Protein AF-A0A8T3Y931-F1 (afdb_monomer_lite)

Radius of gyration: 21.57 Å; chains: 1; bounding box: 55×38×75 Å

Foldseek 3Di:
DDDDDDDDDDDQDFWDFDDDDDDPLVVLVQVLQVVLVKGWDGWTWGDPDQAIKTKTKILWDWFQEPPLWIKTKIKMKMWGFCRVDPCQQVQLLQQDPPNDPDRDDSVRQCVVLCVVVVHDDSVCRRRPQCSSVSWRWPDTKMKMKMFMATAPDSPDDSVLTDTDDPPDQDDPRDDDDPHDDDTQKIKMWIDDIWTQHNNHTPDQQVPWTKIKMFGPDDPVVLVVLLVVLLVPQPCVVVPPPPPAPQFDDDDPTMTMGTHRPPDDSCSVSSSVSSSCCCPRHVDPPD

Secondary structure (DSSP, 8-state):
-----------PPPPPPB-----HHHHHHHHHHHHTT--BPPBEEE-SSSS-EEEEEBPPEEEE-TTS-EEEEEEEEEEE-GGGSTTHHHHHHHH-SS--SSPP-HHHHHHHHHHHHSS--HHHHHH-TTSSGGG-EEE--EEEEEEEEEES-TT--GGG-----TTSS---SS-SSS-PPPPSEEEEEEE--EEEETTEEP--TT-EEEEEEE-SS-HHHHHHHHHHHHHTS-GGG-TTGGG----EE-STTEEEEEEETTS-HHHHHHHHHHHHHHHHS-----

Structure (mmCIF, N/CA/C/O backbone):
data_AF-A0A8T3Y931-F1
#
_entry.id   AF-A0A8T3Y931-F1
#
loop_
_atom_site.group_PDB
_atom_site.id
_atom_site.type_symbol
_atom_site.label_atom_id
_atom_site.label_alt_id
_atom_site.label_comp_id
_atom_site.label_asym_id
_atom_site.label_entity_id
_atom_site.label_seq_id
_atom_site.pdbx_PDB_ins_code
_atom_site.Cartn_x
_atom_site.Cartn_y
_atom_site.Cartn_z
_atom_site.occupancy
_atom_site.B_iso_or_equiv
_atom_site.auth_seq_id
_atom_site.auth_comp_id
_atom_site.auth_asym_id
_atom_site.auth_atom_id
_atom_site.pdbx_PDB_model_num
ATOM 1 N N . MET A 1 1 ? -25.177 9.069 -46.594 1.00 37.81 1 MET A N 1
ATOM 2 C CA . MET A 1 1 ? -25.226 9.079 -45.120 1.00 37.81 1 MET A CA 1
ATOM 3 C C . MET A 1 1 ? -25.231 7.630 -44.677 1.00 37.81 1 MET A C 1
ATOM 5 O O . MET A 1 1 ? -26.258 6.981 -44.789 1.00 37.81 1 MET A O 1
ATOM 9 N N . GLY A 1 2 ? -24.049 7.090 -44.378 1.00 34.88 2 GLY A N 1
ATOM 10 C CA . GLY A 1 2 ? -23.875 5.708 -43.934 1.00 34.88 2 GLY A CA 1
ATOM 11 C C . GLY A 1 2 ? -23.666 5.717 -42.430 1.00 34.88 2 GLY A C 1
ATOM 12 O O . GLY A 1 2 ? -22.748 6.380 -41.954 1.00 34.88 2 GLY A O 1
ATOM 13 N N . GLU A 1 3 ? -24.563 5.057 -41.709 1.00 35.12 3 GLU A N 1
ATOM 14 C CA . GLU A 1 3 ? -24.552 4.991 -40.255 1.00 35.12 3 GLU A CA 1
ATOM 15 C C . GLU A 1 3 ? -23.397 4.131 -39.742 1.00 35.12 3 GLU A C 1
ATOM 17 O O . GLU A 1 3 ? -23.137 3.011 -40.187 1.00 35.12 3 GLU A O 1
ATOM 22 N N . THR A 1 4 ? -22.710 4.717 -38.776 1.00 36.56 4 THR A N 1
ATOM 23 C CA . THR A 1 4 ? -21.627 4.190 -37.965 1.00 36.56 4 THR A CA 1
ATOM 24 C C . THR A 1 4 ? -22.120 2.984 -37.161 1.00 36.56 4 THR A C 1
ATOM 26 O O . THR A 1 4 ? -22.938 3.136 -36.257 1.00 36.56 4 THR A O 1
ATOM 29 N N . ARG A 1 5 ? -21.609 1.778 -37.439 1.00 33.94 5 ARG A N 1
ATOM 30 C CA . ARG A 1 5 ? -21.707 0.660 -36.489 1.00 33.94 5 ARG A CA 1
ATOM 31 C C . ARG A 1 5 ? -20.532 0.722 -35.525 1.00 33.94 5 ARG A C 1
ATOM 33 O O . ARG A 1 5 ? -19.395 0.416 -35.872 1.00 33.94 5 ARG A O 1
ATOM 40 N N . THR A 1 6 ? -20.871 1.172 -34.326 1.00 32.62 6 THR A N 1
ATOM 41 C CA . THR A 1 6 ? -20.109 1.169 -33.083 1.00 32.62 6 THR A CA 1
ATOM 42 C C . THR A 1 6 ? -19.371 -0.155 -32.895 1.00 32.62 6 THR A C 1
ATOM 44 O O . THR A 1 6 ? -19.984 -1.223 -32.874 1.00 32.62 6 THR A O 1
ATOM 47 N N . ALA A 1 7 ? -18.045 -0.075 -32.782 1.00 33.09 7 ALA A N 1
ATOM 48 C CA . ALA A 1 7 ? -17.211 -1.199 -32.399 1.00 33.09 7 ALA A CA 1
ATOM 49 C C . ALA A 1 7 ? -17.487 -1.578 -30.939 1.00 33.09 7 ALA A C 1
ATOM 51 O O . ALA A 1 7 ? -17.700 -0.726 -30.078 1.00 33.09 7 ALA A O 1
ATOM 52 N N . MET A 1 8 ? -17.505 -2.886 -30.727 1.00 31.03 8 MET A N 1
ATOM 53 C CA . MET A 1 8 ? -17.830 -3.602 -29.505 1.00 31.03 8 MET A CA 1
ATOM 54 C C . MET A 1 8 ? -16.976 -3.118 -28.326 1.00 31.03 8 MET A C 1
ATOM 56 O O . MET A 1 8 ? -15.751 -3.056 -28.428 1.00 31.03 8 MET A O 1
ATOM 60 N N . MET A 1 9 ? -17.630 -2.806 -27.204 1.00 34.59 9 MET A N 1
ATOM 61 C CA . MET A 1 9 ? -16.970 -2.761 -25.902 1.00 34.59 9 MET A CA 1
ATOM 62 C C . MET A 1 9 ? -16.479 -4.177 -25.604 1.00 34.59 9 MET A C 1
ATOM 64 O O . MET A 1 9 ? -17.281 -5.105 -25.542 1.00 34.59 9 MET A O 1
ATOM 68 N N . ALA A 1 10 ? -15.162 -4.346 -25.523 1.00 34.59 10 ALA A N 1
ATOM 69 C CA . ALA A 1 10 ? -14.557 -5.594 -25.095 1.00 34.59 10 ALA A CA 1
ATOM 70 C C . ALA A 1 10 ? -14.770 -5.755 -23.588 1.00 34.59 10 ALA A C 1
ATOM 72 O O . ALA A 1 10 ? -14.536 -4.816 -22.824 1.00 34.59 10 ALA A O 1
ATOM 73 N N . ASP A 1 11 ? -15.223 -6.949 -23.216 1.00 36.75 11 ASP A N 1
ATOM 74 C CA . ASP A 1 11 ? -15.439 -7.422 -21.856 1.00 36.75 11 ASP A CA 1
ATOM 75 C C . ASP A 1 11 ? -14.282 -7.016 -20.937 1.00 36.75 11 ASP A C 1
ATOM 77 O O . ASP A 1 11 ? -13.126 -7.390 -21.157 1.00 36.75 11 ASP A O 1
ATOM 81 N N . SER A 1 12 ? -14.584 -6.250 -19.889 1.00 37.75 12 SER A N 1
ATOM 82 C CA . SER A 1 12 ? -13.676 -6.156 -18.750 1.00 37.75 12 SER A CA 1
ATOM 83 C C . SER A 1 12 ? -13.618 -7.546 -18.110 1.00 37.75 12 SER A C 1
ATOM 85 O O . SER A 1 12 ? -14.673 -8.070 -17.748 1.00 37.75 12 SER A O 1
ATOM 87 N N . PRO A 1 13 ? -12.442 -8.191 -18.012 1.00 42.81 13 PRO A N 1
ATOM 88 C CA . PRO A 1 13 ? -12.358 -9.516 -17.422 1.00 42.81 13 PRO A CA 1
ATOM 89 C C . PRO A 1 13 ? -12.817 -9.447 -15.965 1.00 42.81 13 PRO A C 1
ATOM 91 O O . PRO A 1 13 ? -12.349 -8.596 -15.206 1.00 42.81 13 PRO A O 1
ATOM 94 N N . GLU A 1 14 ? -13.731 -10.341 -15.582 1.00 49.06 14 GLU A N 1
ATOM 95 C CA . GLU A 1 14 ? -14.107 -10.511 -14.182 1.00 49.06 14 GLU A CA 1
ATOM 96 C C . GLU A 1 14 ? -12.851 -10.811 -13.348 1.00 49.06 14 GLU A C 1
ATOM 98 O O . GLU A 1 14 ? -11.975 -11.568 -13.795 1.00 49.06 14 GLU A O 1
ATOM 103 N N . PRO A 1 15 ? -12.724 -10.241 -12.141 1.00 51.81 15 PRO A N 1
ATOM 104 C CA . PRO A 1 15 ? -11.528 -10.444 -11.348 1.00 51.81 15 PRO A CA 1
ATOM 105 C C . PRO A 1 15 ? -11.352 -11.915 -10.957 1.00 51.81 15 PRO A C 1
ATOM 107 O O . PRO A 1 15 ? -12.221 -12.511 -10.326 1.00 51.81 15 PRO A O 1
ATOM 110 N N . SER A 1 16 ? -10.202 -12.503 -11.290 1.00 56.12 16 SER A N 1
ATOM 111 C CA . SER A 1 16 ? -9.880 -13.888 -10.921 1.00 56.12 16 SER A CA 1
ATOM 112 C C . SER A 1 16 ? -9.077 -13.949 -9.622 1.00 56.12 16 SER A C 1
ATOM 114 O O . SER A 1 16 ? -8.043 -13.281 -9.528 1.00 56.12 16 SER A O 1
ATOM 116 N N . ALA A 1 17 ? -9.483 -14.806 -8.683 1.00 65.00 17 ALA A N 1
ATOM 117 C CA . ALA A 1 17 ? -8.726 -15.078 -7.465 1.00 65.00 17 ALA A CA 1
ATOM 118 C C . ALA A 1 17 ? -7.417 -15.841 -7.754 1.00 65.00 17 ALA A C 1
ATOM 120 O O . ALA A 1 17 ? -7.425 -16.832 -8.490 1.00 65.00 17 ALA A O 1
ATOM 121 N N . ARG A 1 18 ? -6.276 -15.383 -7.211 1.00 66.88 18 ARG A N 1
ATOM 122 C CA . ARG A 1 18 ? -4.954 -16.010 -7.440 1.00 66.88 18 ARG A CA 1
ATOM 123 C C . ARG A 1 18 ? -4.022 -15.957 -6.220 1.00 66.88 18 ARG A C 1
ATOM 125 O O . ARG A 1 18 ? -3.919 -14.935 -5.546 1.00 66.88 18 ARG A O 1
ATOM 132 N N . ALA A 1 19 ? -3.272 -17.040 -5.989 1.00 70.94 19 ALA A N 1
ATOM 133 C CA . ALA A 1 19 ? -2.274 -17.150 -4.918 1.00 70.94 19 ALA A CA 1
ATOM 134 C C . ALA A 1 19 ? -0.875 -16.669 -5.360 1.00 70.94 19 ALA A C 1
ATOM 136 O O . ALA A 1 19 ? -0.436 -16.945 -6.475 1.00 70.94 19 ALA A O 1
ATOM 137 N N . TYR A 1 20 ? -0.153 -15.975 -4.476 1.00 83.12 20 TYR A N 1
ATOM 138 C CA . TYR A 1 20 ? 1.238 -15.533 -4.664 1.00 83.12 20 TYR A CA 1
ATOM 139 C C . TYR A 1 20 ? 1.962 -15.452 -3.316 1.00 83.12 20 TYR A C 1
ATOM 141 O O . TYR A 1 20 ? 1.329 -15.485 -2.264 1.00 83.12 20 TYR A O 1
ATOM 149 N N . ALA A 1 21 ? 3.290 -15.312 -3.343 1.00 83.56 21 ALA A N 1
ATOM 150 C CA . ALA A 1 21 ? 4.074 -15.060 -2.139 1.00 83.56 21 ALA A CA 1
ATOM 151 C C . ALA A 1 21 ? 3.849 -13.612 -1.640 1.00 83.56 21 ALA A C 1
ATOM 153 O O . ALA A 1 21 ? 4.261 -12.663 -2.327 1.00 83.56 21 ALA A O 1
ATOM 154 N N . PRO A 1 22 ? 3.213 -13.407 -0.471 1.00 85.19 22 PRO A N 1
ATOM 155 C CA . PRO A 1 22 ? 3.029 -12.075 0.091 1.00 85.19 22 PRO A CA 1
ATOM 156 C C . PRO A 1 22 ? 4.381 -11.481 0.500 1.00 85.19 22 PRO A C 1
ATOM 158 O O . PRO A 1 22 ? 5.306 -12.186 0.902 1.00 85.19 22 PRO A O 1
ATOM 161 N N . SER A 1 23 ? 4.517 -10.160 0.403 1.00 85.25 23 SER A N 1
ATOM 162 C CA . SER A 1 23 ? 5.688 -9.484 0.971 1.00 85.25 23 SER A CA 1
ATOM 163 C C . SER A 1 23 ? 5.604 -9.388 2.494 1.00 85.25 23 SER A C 1
ATOM 165 O O . SER A 1 23 ? 4.516 -9.441 3.059 1.00 85.25 23 SER A O 1
ATOM 167 N N . THR A 1 24 ? 6.729 -9.108 3.157 1.00 85.50 24 THR A N 1
ATOM 168 C CA . THR A 1 24 ? 6.779 -8.859 4.609 1.00 85.50 24 THR A CA 1
ATOM 169 C C . THR A 1 24 ? 5.725 -7.854 5.081 1.00 85.50 24 THR A C 1
ATOM 171 O O . THR A 1 24 ? 5.059 -8.086 6.076 1.00 85.50 24 THR A O 1
ATOM 174 N N . THR A 1 25 ? 5.505 -6.753 4.355 1.00 85.38 25 THR A N 1
ATOM 175 C CA . THR A 1 25 ? 4.497 -5.750 4.753 1.00 85.38 25 THR A CA 1
ATOM 176 C C . THR A 1 25 ? 3.062 -6.255 4.609 1.00 85.38 25 THR A C 1
ATOM 178 O O . THR A 1 25 ? 2.193 -5.831 5.360 1.00 85.38 25 THR A O 1
ATOM 181 N N . GLU A 1 26 ? 2.804 -7.157 3.663 1.00 89.12 26 GLU A N 1
ATOM 182 C CA . GLU A 1 26 ? 1.490 -7.798 3.535 1.00 89.12 26 GLU A CA 1
ATOM 183 C C . GLU A 1 26 ? 1.247 -8.790 4.663 1.00 89.12 26 GLU A C 1
ATOM 185 O O . GLU A 1 26 ? 0.160 -8.787 5.223 1.00 89.12 26 GLU A O 1
ATOM 190 N N . LEU A 1 27 ? 2.265 -9.563 5.045 1.00 90.81 27 LEU A N 1
ATOM 191 C CA . LEU A 1 27 ? 2.193 -10.444 6.211 1.00 90.81 27 LEU A CA 1
ATOM 192 C C . LEU A 1 27 ? 1.913 -9.644 7.493 1.00 90.81 27 LEU A C 1
ATOM 194 O O . LEU A 1 27 ? 1.028 -10.001 8.261 1.00 90.81 27 LEU A O 1
ATOM 198 N N . LEU A 1 28 ? 2.583 -8.500 7.677 1.00 90.88 28 LEU A N 1
ATOM 199 C CA . LEU A 1 28 ? 2.299 -7.595 8.797 1.00 90.88 28 LEU A CA 1
ATOM 200 C C . LEU A 1 28 ? 0.857 -7.058 8.758 1.00 90.88 28 LEU A C 1
ATOM 202 O O . LEU A 1 28 ? 0.231 -6.916 9.803 1.00 90.88 28 LEU A O 1
ATOM 206 N N . LEU A 1 29 ? 0.298 -6.765 7.577 1.00 91.19 29 LEU A N 1
ATOM 207 C CA . LEU A 1 29 ? -1.117 -6.389 7.466 1.00 91.19 29 LEU A CA 1
ATOM 208 C C . LEU A 1 29 ? -2.042 -7.557 7.839 1.00 91.19 29 LEU A C 1
ATOM 210 O O . LEU A 1 29 ? -3.045 -7.335 8.517 1.00 91.19 29 LEU A O 1
ATOM 214 N N . GLU A 1 30 ? -1.734 -8.780 7.408 1.00 91.81 30 GLU A N 1
ATOM 215 C CA . GLU A 1 30 ? -2.503 -9.972 7.781 1.00 91.81 30 GLU A CA 1
ATOM 216 C C . GLU A 1 30 ? -2.515 -10.167 9.300 1.00 91.81 30 GLU A C 1
ATOM 218 O O . GLU A 1 30 ? -3.582 -10.390 9.870 1.00 91.81 30 GLU A O 1
ATOM 223 N N . GLU A 1 31 ? -1.379 -9.980 9.975 1.00 91.31 31 GLU A N 1
ATOM 224 C CA . GLU A 1 31 ? -1.298 -10.004 11.441 1.00 91.31 31 GLU A CA 1
ATOM 225 C C . GLU A 1 31 ? -2.189 -8.936 12.094 1.00 91.31 31 GLU A C 1
ATOM 227 O O . GLU A 1 31 ? -2.879 -9.219 13.080 1.00 91.31 31 GLU A O 1
ATOM 232 N N . ILE A 1 32 ? -2.230 -7.720 11.533 1.00 92.19 32 ILE A N 1
ATOM 233 C CA . ILE A 1 32 ? -3.147 -6.670 11.998 1.00 92.19 32 ILE A CA 1
ATOM 234 C C . ILE A 1 32 ? -4.596 -7.134 11.846 1.00 92.19 32 ILE A C 1
ATOM 236 O O . ILE A 1 32 ? -5.339 -7.081 12.828 1.00 92.19 32 ILE A O 1
ATOM 240 N N . CYS A 1 33 ? -4.990 -7.621 10.666 1.00 91.81 33 CYS A N 1
ATOM 241 C CA . CYS A 1 33 ? -6.352 -8.090 10.392 1.00 91.81 33 CYS A CA 1
ATOM 242 C C . CYS A 1 33 ? -6.764 -9.195 11.375 1.00 91.81 33 CYS A C 1
ATOM 244 O O . CYS A 1 33 ? -7.804 -9.088 12.029 1.00 91.81 33 CYS A O 1
ATOM 246 N N . LEU A 1 34 ? -5.908 -10.207 11.547 1.00 91.12 34 LEU A N 1
ATOM 247 C CA . LEU A 1 34 ? -6.125 -11.322 12.470 1.00 91.12 34 LEU A CA 1
ATOM 248 C C . LEU A 1 34 ? -6.309 -10.846 13.910 1.00 91.12 34 LEU A C 1
ATOM 250 O O . LEU A 1 34 ? -7.138 -11.381 14.643 1.00 91.12 34 LEU A O 1
ATOM 254 N N . SER A 1 35 ? -5.588 -9.800 14.318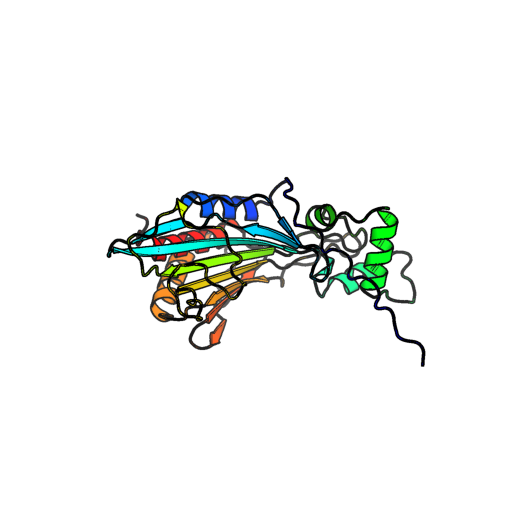 1.00 90.81 35 SER A N 1
ATOM 255 C CA . SER A 1 35 ? -5.710 -9.253 15.668 1.00 90.81 35 SER A CA 1
ATOM 256 C C . SER A 1 35 ? -7.060 -8.594 15.972 1.00 90.81 35 SER A C 1
ATOM 258 O O . SER A 1 35 ? -7.400 -8.422 17.144 1.00 90.81 35 SER A O 1
ATOM 260 N N . PHE A 1 36 ? -7.825 -8.259 14.931 1.00 89.38 36 PHE A N 1
ATOM 261 C CA . PHE A 1 36 ? -9.208 -7.797 15.013 1.00 89.38 36 PHE A CA 1
ATOM 262 C C . PHE A 1 36 ? -10.217 -8.904 14.679 1.00 89.38 36 PHE A C 1
ATOM 264 O O . PHE A 1 36 ? -11.398 -8.613 14.560 1.00 89.38 36 PHE A O 1
ATOM 271 N N . GLY A 1 37 ? -9.789 -10.162 14.521 1.00 88.38 37 GLY A N 1
ATOM 272 C CA . GLY A 1 37 ? -10.668 -11.264 14.111 1.00 88.38 37 GLY A CA 1
ATOM 273 C C . GLY A 1 37 ? -11.098 -11.201 12.640 1.00 88.38 37 GLY A C 1
ATOM 274 O O . GLY A 1 37 ? -12.111 -11.790 12.275 1.00 88.38 37 GLY A O 1
ATOM 275 N N . SER A 1 38 ? -10.352 -10.470 11.806 1.00 90.12 38 SER A N 1
ATOM 276 C CA . SER A 1 38 ? -10.546 -10.363 10.356 1.00 90.12 38 SER A CA 1
ATOM 277 C C . SER A 1 38 ? -9.544 -11.251 9.605 1.00 90.12 38 SER A C 1
ATOM 279 O O . SER A 1 38 ? -8.596 -11.781 10.182 1.00 90.12 38 SER A O 1
ATOM 281 N N . ALA A 1 39 ? -9.725 -11.376 8.295 1.00 90.38 39 ALA A N 1
ATOM 282 C CA . ALA A 1 39 ? -8.758 -11.960 7.376 1.00 90.38 39 ALA A CA 1
ATOM 283 C C . ALA A 1 39 ? -8.797 -11.209 6.040 1.00 90.38 39 ALA A C 1
ATOM 285 O O . ALA A 1 39 ? -9.842 -10.686 5.647 1.00 90.38 39 ALA A O 1
ATOM 286 N N . LEU A 1 40 ? -7.665 -11.172 5.333 1.00 89.69 40 LEU A N 1
ATOM 287 C CA . LEU A 1 40 ? -7.623 -10.704 3.950 1.00 89.69 40 LEU A CA 1
ATOM 288 C C . LEU A 1 40 ? -8.094 -11.818 3.017 1.00 89.69 40 LEU A C 1
ATOM 290 O O . LEU A 1 40 ? -7.509 -12.902 2.999 1.00 89.69 40 LEU A O 1
ATOM 294 N N . HIS A 1 41 ? -9.097 -11.513 2.202 1.00 88.94 41 HIS A N 1
ATOM 295 C CA . HIS A 1 41 ? -9.575 -12.381 1.132 1.00 88.94 41 HIS A CA 1
ATOM 296 C C . HIS A 1 41 ? -8.507 -12.604 0.053 1.00 88.94 41 HIS A C 1
ATOM 298 O O . HIS A 1 41 ? -7.441 -11.967 0.035 1.00 88.94 41 HIS A O 1
ATOM 304 N N . GLU A 1 42 ? -8.799 -13.543 -0.845 1.00 86.88 42 GLU A N 1
ATOM 305 C CA . GLU A 1 42 ? -7.962 -13.820 -2.007 1.00 86.88 42 GLU A CA 1
ATOM 306 C C . GLU A 1 42 ? -7.783 -12.573 -2.880 1.00 86.88 42 GLU A C 1
ATOM 308 O O . GLU A 1 42 ? -8.609 -11.659 -2.906 1.00 86.88 42 GLU A O 1
ATOM 313 N N . ALA A 1 43 ? -6.652 -12.528 -3.578 1.00 87.81 43 ALA A N 1
ATOM 314 C CA . ALA A 1 43 ? -6.313 -11.402 -4.422 1.00 87.81 43 ALA A CA 1
ATOM 315 C C . ALA A 1 43 ? -7.153 -11.369 -5.693 1.00 87.81 43 ALA A C 1
ATOM 317 O O . ALA A 1 43 ? -7.193 -12.332 -6.450 1.00 87.81 43 ALA A O 1
ATOM 318 N N . VAL A 1 44 ? -7.746 -10.209 -5.926 1.00 88.88 44 VAL A N 1
ATOM 319 C CA . VAL A 1 44 ? -8.533 -9.819 -7.089 1.00 88.88 44 VAL A CA 1
ATOM 320 C C . VAL A 1 44 ? -7.633 -8.973 -7.984 1.00 88.88 44 VAL A C 1
ATOM 322 O O . VAL A 1 44 ? -6.926 -8.091 -7.492 1.00 88.88 44 VAL A O 1
ATOM 325 N N . ILE A 1 45 ? -7.639 -9.246 -9.289 1.00 89.06 45 ILE A N 1
ATOM 326 C CA . ILE A 1 45 ? -6.873 -8.469 -10.267 1.00 89.06 45 ILE A CA 1
ATOM 327 C C . ILE A 1 45 ? -7.802 -7.553 -11.047 1.00 89.06 45 ILE A C 1
ATOM 329 O O . ILE A 1 45 ? -8.771 -8.013 -11.642 1.00 89.06 45 ILE A O 1
ATOM 333 N N . ASP A 1 46 ? -7.459 -6.272 -11.056 1.00 82.06 46 ASP A N 1
ATOM 334 C CA . ASP A 1 46 ? -8.131 -5.218 -11.802 1.00 82.06 46 ASP A CA 1
ATOM 335 C C . ASP A 1 46 ? -7.183 -4.670 -12.884 1.00 82.06 46 ASP A C 1
ATOM 337 O O . ASP A 1 46 ? -5.978 -4.525 -12.672 1.00 82.06 46 ASP A O 1
ATOM 341 N N . THR A 1 47 ? -7.725 -4.403 -14.070 1.00 81.06 47 THR A N 1
ATOM 342 C CA . THR A 1 47 ? -7.003 -3.878 -15.245 1.00 81.06 47 THR A CA 1
ATOM 343 C C . THR A 1 47 ? -7.656 -2.622 -15.828 1.00 81.06 47 THR A C 1
ATOM 345 O O . THR A 1 47 ? -7.300 -2.187 -16.920 1.00 81.06 47 THR A O 1
ATOM 348 N N . THR A 1 48 ? -8.622 -2.036 -15.116 1.00 69.00 48 THR A N 1
ATOM 349 C CA . THR A 1 48 ? -9.371 -0.847 -15.551 1.00 69.00 48 THR A CA 1
ATOM 350 C C . THR A 1 48 ? -8.535 0.435 -15.519 1.00 69.00 48 THR A C 1
ATOM 352 O O . THR A 1 48 ? -8.825 1.384 -16.249 1.00 69.00 48 THR A O 1
ATOM 355 N N . LEU A 1 49 ? -7.480 0.469 -14.703 1.00 67.88 49 LEU A N 1
ATOM 356 C CA . LEU A 1 49 ? -6.531 1.576 -14.612 1.00 67.88 49 LEU A CA 1
ATOM 357 C C . LEU A 1 49 ? -5.285 1.333 -15.482 1.00 67.88 49 LEU A C 1
ATOM 359 O O . LEU A 1 49 ? -5.144 0.332 -16.183 1.00 67.88 49 LEU A O 1
ATOM 363 N N . ARG A 1 50 ? -4.363 2.300 -15.486 1.00 70.19 50 ARG A N 1
ATOM 364 C CA . ARG A 1 50 ? -3.092 2.198 -16.211 1.00 70.19 50 ARG A CA 1
ATOM 365 C C . ARG A 1 50 ? -2.229 1.076 -15.611 1.00 70.19 50 ARG A C 1
ATOM 367 O O . ARG A 1 50 ? -1.559 1.285 -14.602 1.00 70.19 50 ARG A O 1
ATOM 374 N N . GLY A 1 51 ? -2.198 -0.067 -16.294 1.00 80.31 51 GLY A N 1
ATOM 375 C CA . GLY A 1 51 ? -1.510 -1.277 -15.838 1.00 80.31 51 GLY A CA 1
ATOM 376 C C . GLY A 1 51 ? -2.393 -2.132 -14.928 1.00 80.31 51 GLY A C 1
ATOM 377 O O . GLY A 1 51 ? -3.540 -1.795 -14.652 1.00 80.31 51 GLY A O 1
ATOM 378 N N . ALA A 1 52 ? -1.861 -3.261 -14.473 1.00 89.12 52 ALA A N 1
ATOM 379 C CA . ALA A 1 52 ? -2.590 -4.146 -13.571 1.00 89.12 52 ALA A CA 1
ATOM 380 C C . ALA A 1 52 ? -2.527 -3.682 -12.104 1.00 89.12 52 ALA A C 1
ATOM 382 O O . ALA A 1 52 ? -1.546 -3.078 -11.655 1.00 89.12 52 ALA A O 1
ATOM 383 N N . ILE A 1 53 ? -3.569 -4.006 -11.343 1.00 91.12 53 ILE A N 1
ATOM 384 C CA . ILE A 1 53 ? -3.691 -3.747 -9.910 1.00 91.12 53 ILE A CA 1
ATOM 385 C C . ILE A 1 53 ? -4.116 -5.036 -9.220 1.00 91.12 53 ILE A C 1
ATOM 387 O O . ILE A 1 53 ? -5.042 -5.713 -9.655 1.00 91.12 53 ILE A O 1
ATOM 391 N N . LEU A 1 54 ? -3.441 -5.371 -8.125 1.00 92.56 54 LEU A N 1
ATOM 392 C CA . LEU A 1 54 ? -3.825 -6.466 -7.244 1.00 92.56 54 LEU A CA 1
ATOM 393 C C . LEU A 1 54 ? -4.450 -5.894 -5.984 1.00 92.56 54 LEU A C 1
ATOM 395 O O . LEU A 1 54 ? -3.772 -5.186 -5.244 1.00 92.56 54 LEU A O 1
ATOM 399 N N . THR A 1 55 ? -5.700 -6.255 -5.710 1.00 91.06 55 THR A N 1
ATOM 400 C CA . THR A 1 55 ? -6.435 -5.829 -4.518 1.00 91.06 55 THR A CA 1
ATOM 401 C C . THR A 1 55 ? -6.791 -7.028 -3.647 1.00 91.06 55 THR A C 1
ATOM 403 O O . THR A 1 55 ? -7.227 -8.065 -4.137 1.00 91.06 55 THR A O 1
ATOM 406 N N . ARG A 1 56 ? -6.631 -6.887 -2.331 1.00 90.69 56 ARG A N 1
ATOM 407 C CA . ARG A 1 56 ? -7.156 -7.813 -1.320 1.00 90.69 56 ARG A CA 1
ATOM 408 C C . ARG A 1 56 ? -8.007 -7.032 -0.340 1.00 90.69 56 ARG A C 1
ATOM 410 O O . ARG A 1 56 ? -7.526 -6.082 0.275 1.00 90.69 56 ARG A O 1
ATOM 417 N N . MET A 1 57 ? -9.258 -7.439 -0.184 1.00 89.31 57 MET A N 1
ATOM 418 C CA . MET A 1 57 ? -10.167 -6.841 0.789 1.00 89.31 57 MET A CA 1
ATOM 419 C C . MET A 1 57 ? -10.151 -7.652 2.079 1.00 89.31 57 MET A C 1
ATOM 421 O O . MET A 1 57 ? -10.109 -8.879 2.050 1.00 89.31 57 MET A O 1
ATOM 425 N N . GLY A 1 58 ? -10.198 -6.972 3.215 1.00 89.56 58 GLY A N 1
ATOM 426 C CA . GLY A 1 58 ? -10.470 -7.594 4.499 1.00 89.56 58 GLY A CA 1
ATOM 427 C C . GLY A 1 58 ? -11.931 -8.013 4.597 1.00 89.56 58 GLY A C 1
ATOM 428 O O . GLY A 1 58 ? -12.809 -7.400 3.984 1.00 89.56 58 GLY A O 1
ATOM 429 N N . GLN A 1 59 ? -12.195 -9.050 5.383 1.00 89.44 59 GLN A N 1
ATOM 430 C CA . GLN A 1 59 ? -13.530 -9.288 5.910 1.00 89.44 59 GLN A CA 1
ATOM 431 C C . GLN A 1 59 ? -13.857 -8.162 6.904 1.00 89.44 59 GLN A C 1
ATOM 433 O O . GLN A 1 59 ? -13.121 -8.026 7.887 1.00 89.44 59 GLN A O 1
ATOM 438 N N . PRO A 1 60 ? -14.922 -7.367 6.709 1.00 88.56 60 PRO A N 1
ATOM 439 C CA . PRO A 1 60 ? -15.260 -6.343 7.679 1.00 88.56 60 PRO A CA 1
ATOM 440 C C . PRO A 1 60 ? -15.627 -7.003 9.005 1.00 88.56 60 PRO A C 1
ATOM 442 O O . PRO A 1 60 ? -16.342 -8.011 9.025 1.00 88.56 60 PRO A O 1
ATOM 445 N N . VAL A 1 61 ? -15.142 -6.441 10.110 1.00 88.44 61 VAL A N 1
ATOM 446 C CA . VAL A 1 61 ? -15.404 -6.977 11.449 1.00 88.44 61 VAL A CA 1
ATOM 447 C C . VAL A 1 61 ? -16.106 -5.946 12.305 1.00 88.44 61 VAL A C 1
ATOM 449 O O . VAL A 1 61 ? -15.699 -4.786 12.362 1.00 88.44 61 VAL A O 1
ATOM 452 N N . LEU A 1 62 ? -17.149 -6.407 12.991 1.00 87.19 62 LEU A N 1
ATOM 453 C CA . LEU A 1 62 ? -17.812 -5.664 14.045 1.00 87.19 62 LEU A CA 1
ATOM 454 C C . LEU A 1 62 ? -16.988 -5.750 15.333 1.00 87.19 62 LEU A C 1
ATOM 456 O O . LEU A 1 62 ? -16.734 -6.839 15.848 1.00 87.19 62 LEU A O 1
ATOM 460 N N . VAL A 1 63 ? -16.605 -4.599 15.863 1.00 85.88 63 VAL A N 1
ATOM 461 C CA . VAL A 1 63 ? -15.889 -4.447 17.124 1.00 85.88 63 VAL A CA 1
ATOM 462 C C . VAL A 1 63 ? -16.789 -3.709 18.105 1.00 85.88 63 VAL A C 1
ATOM 464 O O . VAL A 1 63 ? -17.315 -2.642 17.795 1.00 85.88 63 VAL A O 1
ATOM 467 N N . GLN A 1 64 ? -16.981 -4.288 19.288 1.00 77.50 64 GLN A N 1
ATOM 468 C CA . GLN A 1 64 ? -17.790 -3.693 20.346 1.00 77.50 64 GLN A CA 1
ATOM 469 C C . GLN A 1 64 ? -16.886 -2.920 21.312 1.00 77.50 64 GLN A C 1
ATOM 471 O O . GLN A 1 64 ? -16.002 -3.507 21.939 1.00 77.50 64 GLN A O 1
ATOM 476 N N . CYS A 1 65 ? -17.087 -1.604 21.418 1.00 72.12 65 CYS A N 1
ATOM 477 C CA . CYS A 1 65 ? -16.370 -0.765 22.377 1.00 72.12 65 CYS A CA 1
ATOM 478 C C . CYS A 1 65 ? -17.024 -0.828 23.774 1.00 72.12 65 CYS A C 1
ATOM 480 O O . CYS A 1 65 ? -18.200 -1.158 23.904 1.00 72.12 65 CYS A O 1
ATOM 482 N N . GLU A 1 66 ? -16.290 -0.427 24.821 1.00 58.41 66 GLU A N 1
ATOM 483 C CA . GLU A 1 66 ? -16.726 -0.437 26.239 1.00 58.41 66 GLU A CA 1
ATOM 484 C C . GLU A 1 66 ? -17.939 0.472 26.570 1.00 58.41 66 GLU A C 1
ATOM 486 O O . GLU A 1 66 ? -18.373 0.532 27.717 1.00 58.41 66 GLU A O 1
ATOM 491 N N . HIS A 1 67 ? -18.504 1.181 25.588 1.00 58.03 67 HIS A N 1
ATOM 492 C CA . HIS A 1 67 ? -19.615 2.129 25.759 1.00 58.03 67 HIS A CA 1
ATOM 493 C C . HIS A 1 67 ? -20.827 1.809 24.868 1.00 58.03 67 HIS A C 1
ATOM 495 O O . HIS A 1 67 ? -21.513 2.724 24.422 1.00 58.03 67 HIS A O 1
ATOM 501 N N . ASP A 1 68 ? -21.049 0.532 24.540 1.00 57.56 68 ASP A N 1
ATOM 502 C CA . ASP A 1 68 ? -22.130 0.037 23.662 1.00 57.56 68 ASP A CA 1
ATOM 503 C C . ASP A 1 68 ? -22.131 0.591 22.224 1.00 57.56 68 ASP A C 1
ATOM 505 O O . ASP A 1 68 ? -22.982 0.233 21.407 1.00 57.56 68 ASP A O 1
ATOM 509 N N . GLN A 1 69 ? -21.141 1.409 21.861 1.00 72.81 69 GLN A N 1
ATOM 510 C CA . GLN A 1 69 ? -20.925 1.827 20.485 1.00 72.81 69 GLN A CA 1
ATOM 511 C C . GLN A 1 69 ? -20.227 0.696 19.725 1.00 72.81 69 GLN A C 1
ATOM 513 O O . GLN A 1 69 ? -19.110 0.293 20.058 1.00 72.81 69 GLN A O 1
ATOM 518 N N . SER A 1 70 ? -20.904 0.174 18.707 1.00 79.94 70 SER A N 1
ATOM 519 C CA . SER A 1 70 ? -20.331 -0.816 17.800 1.00 79.94 70 SER A CA 1
ATOM 520 C C . SER A 1 70 ? -19.665 -0.115 16.622 1.00 79.94 70 SER A C 1
ATOM 522 O O . SER A 1 70 ? -20.170 0.888 16.116 1.00 79.94 70 SER A O 1
ATOM 524 N N . GLN A 1 71 ? -18.533 -0.644 16.177 1.00 85.25 71 GLN A N 1
ATOM 525 C CA . GLN A 1 71 ? -17.772 -0.115 15.052 1.00 85.25 71 GLN A CA 1
ATOM 526 C C . GLN A 1 71 ? -17.522 -1.212 14.028 1.00 85.25 71 GLN A C 1
ATOM 528 O O . GLN A 1 71 ? -17.299 -2.359 14.399 1.00 85.25 71 GLN A O 1
ATOM 533 N N . VAL A 1 72 ? -17.524 -0.873 12.742 1.00 87.69 72 VAL A N 1
ATOM 534 C CA . VAL A 1 72 ? -17.025 -1.767 11.693 1.00 87.69 72 VAL A CA 1
ATOM 535 C C . VAL A 1 72 ? -15.643 -1.310 11.278 1.00 87.69 72 VAL A C 1
ATOM 537 O O . VAL A 1 72 ? -15.450 -0.153 10.905 1.00 87.69 72 VAL A O 1
ATOM 540 N N . ILE A 1 73 ? -14.697 -2.241 11.310 1.00 89.56 73 ILE A N 1
ATOM 541 C CA . ILE A 1 73 ? -13.353 -2.042 10.783 1.00 89.56 73 ILE A CA 1
ATOM 542 C C . ILE A 1 73 ? -13.252 -2.757 9.441 1.00 89.56 73 ILE A C 1
ATOM 544 O O . ILE A 1 73 ? -13.623 -3.928 9.334 1.00 89.56 73 ILE A O 1
ATOM 548 N N . GLN A 1 74 ? -12.726 -2.055 8.440 1.00 90.19 74 GLN A N 1
ATOM 549 C CA . GLN A 1 74 ? -12.415 -2.603 7.126 1.00 90.19 74 GLN A CA 1
ATOM 550 C C . GLN A 1 74 ? -10.949 -2.367 6.774 1.00 90.19 74 GLN A C 1
ATOM 552 O O . GLN A 1 74 ? -10.389 -1.299 7.035 1.00 90.19 74 GLN A O 1
ATOM 557 N N . PHE A 1 75 ? -10.352 -3.375 6.143 1.00 92.88 75 PHE A N 1
ATOM 558 C CA . PHE A 1 75 ? -8.982 -3.353 5.643 1.00 92.88 75 PHE A CA 1
ATOM 559 C C . PHE A 1 75 ? -8.992 -3.518 4.126 1.00 92.88 75 PHE A C 1
ATOM 561 O O . PHE A 1 75 ? -9.800 -4.271 3.586 1.00 92.88 75 PHE A O 1
ATOM 568 N N . GLN A 1 76 ? -8.074 -2.862 3.431 1.00 91.81 76 GLN A N 1
ATOM 569 C CA . GLN A 1 76 ? -7.825 -3.118 2.018 1.00 91.81 76 GLN A CA 1
ATOM 570 C C . GLN A 1 76 ? -6.334 -2.989 1.734 1.00 91.81 76 GLN A C 1
ATOM 572 O O . GLN A 1 76 ? -5.661 -2.077 2.209 1.00 91.81 76 GLN A O 1
ATOM 577 N N . TYR A 1 77 ? -5.822 -3.910 0.935 1.00 93.69 77 TYR A N 1
ATOM 578 C CA . TYR A 1 77 ? -4.475 -3.873 0.403 1.00 93.69 77 TYR A CA 1
ATOM 579 C C . TYR A 1 77 ? -4.529 -3.767 -1.109 1.00 93.69 77 TYR A C 1
ATOM 581 O O . TYR A 1 77 ? -5.307 -4.469 -1.751 1.00 93.69 77 TYR A O 1
ATOM 589 N N . THR A 1 78 ? -3.657 -2.938 -1.662 1.00 92.69 78 THR A N 1
ATOM 590 C CA . THR A 1 78 ? -3.509 -2.766 -3.097 1.00 92.69 78 THR A CA 1
ATOM 591 C C . THR A 1 78 ? -2.029 -2.761 -3.467 1.00 92.69 78 THR A C 1
ATOM 593 O O . THR A 1 78 ? -1.211 -2.122 -2.803 1.00 92.69 78 THR A O 1
ATOM 596 N N . ARG A 1 79 ? -1.674 -3.463 -4.542 1.00 93.25 79 ARG A N 1
ATOM 597 C CA . ARG A 1 79 ? -0.361 -3.415 -5.187 1.00 93.25 79 ARG A CA 1
ATOM 598 C C . ARG A 1 79 ? -0.529 -2.965 -6.625 1.00 93.25 79 ARG A C 1
ATOM 600 O O . ARG A 1 79 ? -1.367 -3.512 -7.338 1.00 93.25 79 ARG A O 1
ATOM 607 N N . PHE A 1 80 ? 0.305 -2.031 -7.051 1.00 93.00 80 PHE A N 1
ATOM 608 C CA . PHE A 1 80 ? 0.219 -1.459 -8.386 1.00 93.00 80 PHE A CA 1
ATOM 609 C C . PHE A 1 80 ? 1.309 -2.016 -9.290 1.00 93.00 80 PHE A C 1
ATOM 611 O O . PHE A 1 80 ? 2.429 -2.311 -8.852 1.00 93.00 80 PHE A O 1
ATOM 618 N N . SER A 1 81 ? 0.974 -2.143 -10.570 1.00 94.25 81 SER A N 1
ATOM 619 C CA . SER A 1 81 ? 1.952 -2.388 -11.619 1.00 94.25 81 SER A CA 1
ATOM 620 C C . SER A 1 81 ? 3.028 -1.299 -11.599 1.00 94.25 81 SER A C 1
ATOM 622 O O . SER A 1 81 ? 2.709 -0.125 -11.388 1.00 94.25 81 SER A O 1
ATOM 624 N N . PRO A 1 82 ? 4.294 -1.633 -11.908 1.00 93.88 82 PRO A N 1
ATOM 625 C CA . PRO A 1 82 ? 5.335 -0.637 -12.134 1.00 93.88 82 PRO A CA 1
ATOM 626 C C . PRO A 1 82 ? 4.917 0.458 -13.124 1.00 93.88 82 PRO A C 1
ATOM 628 O O . PRO A 1 82 ? 5.339 1.600 -12.971 1.00 93.88 82 PRO A O 1
ATOM 631 N N . ALA A 1 83 ? 4.064 0.132 -14.103 1.00 92.88 83 ALA A N 1
ATOM 632 C CA . ALA A 1 83 ? 3.577 1.063 -15.116 1.00 92.88 83 ALA A CA 1
ATOM 633 C C . ALA A 1 83 ? 2.723 2.214 -14.555 1.00 92.88 83 ALA A C 1
ATOM 635 O O . ALA A 1 83 ? 2.599 3.244 -15.231 1.00 92.88 83 ALA A O 1
ATOM 636 N N . HIS A 1 84 ? 2.170 2.058 -13.347 1.00 90.69 84 HIS A N 1
ATOM 637 C CA . HIS A 1 84 ? 1.404 3.082 -12.635 1.00 90.69 84 HIS A CA 1
ATOM 638 C C . HIS A 1 84 ? 2.286 4.264 -12.201 1.00 90.69 84 HIS A C 1
ATOM 640 O O . HIS A 1 84 ? 1.851 5.413 -12.229 1.00 90.69 84 HIS A O 1
ATOM 646 N N . SER A 1 85 ? 3.560 3.999 -11.900 1.00 89.56 85 SER A N 1
ATOM 647 C CA . SER A 1 85 ? 4.504 5.010 -11.429 1.00 89.56 85 SER A CA 1
ATOM 648 C C . SER A 1 85 ? 4.834 6.058 -12.497 1.00 89.56 85 SER A C 1
ATOM 650 O O . SER A 1 85 ? 5.130 5.735 -13.654 1.00 89.56 85 SER A O 1
ATOM 652 N N . GLU A 1 86 ? 4.910 7.326 -12.089 1.00 87.12 86 GLU A N 1
ATOM 653 C CA . GLU A 1 86 ? 5.351 8.432 -12.951 1.00 87.12 86 GLU A CA 1
ATOM 654 C C . GLU A 1 86 ? 6.787 8.237 -13.471 1.00 87.12 86 GLU A C 1
ATOM 656 O O . GLU A 1 86 ? 7.097 8.582 -14.614 1.00 87.12 86 GLU A O 1
ATOM 661 N N . LYS A 1 87 ? 7.657 7.605 -12.669 1.00 90.50 87 LYS A N 1
ATOM 662 C CA . LYS A 1 87 ? 9.066 7.342 -13.012 1.00 90.50 87 LYS A CA 1
ATOM 663 C C . LYS A 1 87 ? 9.248 6.211 -14.023 1.00 90.50 87 LYS A C 1
ATOM 665 O O . LYS A 1 87 ? 10.312 6.104 -14.635 1.00 90.50 87 LYS A O 1
ATOM 670 N N . PHE A 1 88 ? 8.237 5.368 -14.223 1.00 94.00 88 PHE A N 1
ATOM 671 C CA . PHE A 1 88 ? 8.347 4.138 -15.009 1.00 94.00 88 PHE A CA 1
ATOM 672 C C . PHE A 1 88 ? 8.916 4.364 -16.412 1.00 94.00 88 PHE A C 1
ATOM 674 O O . PHE A 1 88 ? 9.885 3.719 -16.813 1.00 94.00 88 PHE A O 1
ATOM 681 N N . VAL A 1 89 ? 8.338 5.316 -17.150 1.00 94.06 89 VAL A N 1
ATOM 682 C CA . VAL A 1 89 ? 8.735 5.611 -18.535 1.00 94.06 89 VAL A CA 1
ATOM 683 C C . VAL A 1 89 ? 10.173 6.122 -18.582 1.00 94.06 89 VAL A C 1
ATOM 685 O O . VAL A 1 89 ? 10.935 5.758 -19.481 1.00 94.06 89 VAL A O 1
ATOM 688 N N . GLU A 1 90 ? 10.566 6.950 -17.616 1.00 92.88 90 GLU A N 1
ATOM 689 C CA . GLU A 1 90 ? 11.925 7.472 -17.518 1.00 92.88 90 GLU A CA 1
ATOM 690 C C . GLU A 1 90 ? 12.935 6.344 -17.284 1.00 92.88 90 GLU A C 1
ATOM 692 O O . GLU A 1 90 ? 13.901 6.221 -18.041 1.00 92.88 90 GLU A O 1
ATOM 697 N N . VAL A 1 91 ? 12.686 5.502 -16.278 1.00 93.75 91 VAL A N 1
ATOM 698 C CA . VAL A 1 91 ? 13.544 4.365 -15.920 1.00 93.75 91 VAL A CA 1
ATOM 699 C C . VAL A 1 91 ? 13.663 3.393 -17.090 1.00 93.75 91 VAL A C 1
ATOM 701 O O . VAL A 1 91 ? 14.776 3.043 -17.486 1.00 93.75 91 VAL A O 1
ATOM 704 N N . TYR A 1 92 ? 12.534 3.022 -17.701 1.00 94.19 92 TYR A N 1
ATOM 705 C CA . TYR A 1 92 ? 12.512 2.103 -18.835 1.00 94.19 92 TYR A CA 1
ATOM 706 C C . TYR A 1 92 ? 13.391 2.610 -19.985 1.00 94.19 92 TYR A C 1
ATOM 708 O O . TYR A 1 92 ? 14.229 1.881 -20.518 1.00 94.19 92 TYR A O 1
ATOM 716 N N . ASN A 1 93 ? 13.236 3.886 -20.359 1.00 92.25 93 ASN A N 1
ATOM 717 C CA . ASN A 1 93 ? 14.013 4.483 -21.444 1.00 92.25 93 ASN A CA 1
ATOM 718 C C . ASN A 1 93 ? 15.503 4.645 -21.098 1.00 92.25 93 ASN A C 1
ATOM 720 O O . ASN A 1 93 ? 16.332 4.524 -21.998 1.00 92.25 93 ASN A O 1
ATOM 724 N N . LYS A 1 94 ? 15.857 4.909 -19.831 1.00 91.50 94 LYS A N 1
ATOM 725 C CA . LYS A 1 94 ? 17.260 4.977 -19.378 1.00 91.50 94 LYS A CA 1
ATOM 726 C C . LYS A 1 94 ? 17.961 3.622 -19.491 1.00 91.50 94 LYS A C 1
ATOM 728 O O . LYS A 1 94 ? 19.098 3.554 -19.956 1.00 91.50 94 LYS A O 1
ATOM 733 N N . ASN A 1 95 ? 17.264 2.555 -19.113 1.00 92.12 95 ASN A N 1
ATOM 734 C CA . ASN A 1 95 ? 17.819 1.206 -19.039 1.00 92.12 95 ASN A CA 1
ATOM 735 C C . ASN A 1 95 ? 17.863 0.474 -20.387 1.00 92.12 95 ASN A C 1
ATOM 737 O O . ASN A 1 95 ? 18.635 -0.476 -20.538 1.00 92.12 95 ASN A O 1
ATOM 741 N N . ARG A 1 96 ? 17.059 0.891 -21.374 1.00 89.38 96 ARG A N 1
ATOM 742 C CA . ARG A 1 96 ? 17.003 0.233 -22.686 1.00 89.38 96 ARG A CA 1
ATOM 743 C C . ARG A 1 96 ? 18.345 0.343 -23.424 1.00 89.38 96 ARG A C 1
ATOM 745 O O . ARG A 1 96 ? 18.854 1.440 -23.664 1.00 89.38 96 ARG A O 1
ATOM 752 N N . LYS A 1 97 ? 18.898 -0.804 -23.839 1.00 81.19 97 LYS A N 1
ATOM 753 C CA . LYS A 1 97 ? 20.098 -0.903 -24.690 1.00 81.19 97 LYS A CA 1
ATOM 754 C C . LYS A 1 97 ? 19.768 -1.566 -26.039 1.00 81.19 97 LYS A C 1
ATOM 756 O O . LYS A 1 97 ? 19.029 -2.545 -26.035 1.00 81.19 97 LYS A O 1
ATOM 761 N N . PRO A 1 98 ? 20.345 -1.093 -27.165 1.00 78.50 98 PRO A N 1
ATOM 762 C CA . PRO A 1 98 ? 21.131 0.142 -27.302 1.00 78.50 98 PRO A CA 1
ATOM 763 C C . PRO A 1 98 ? 20.260 1.366 -26.997 1.00 78.50 98 PRO A C 1
ATOM 765 O O . PRO A 1 98 ? 19.081 1.334 -27.326 1.00 78.50 98 PRO A O 1
ATOM 768 N N . ARG A 1 99 ? 20.812 2.423 -26.374 1.00 72.38 99 ARG A N 1
ATOM 769 C CA . ARG A 1 99 ? 20.050 3.648 -26.052 1.00 72.38 99 ARG A CA 1
ATOM 770 C C . ARG A 1 99 ? 19.573 4.279 -27.365 1.00 72.38 99 ARG A C 1
ATOM 772 O O . ARG A 1 99 ? 20.388 4.884 -28.067 1.00 72.38 99 ARG A O 1
ATOM 779 N N . PRO A 1 100 ? 18.301 4.125 -27.759 1.00 71.56 100 PRO A N 1
ATOM 780 C CA . PRO A 1 100 ? 17.872 4.604 -29.059 1.00 71.56 100 PRO A CA 1
ATOM 781 C C . PRO A 1 100 ? 17.619 6.109 -28.988 1.00 71.56 100 PRO A C 1
ATOM 783 O O . PRO A 1 100 ? 17.281 6.655 -27.940 1.00 71.56 100 PRO A O 1
ATOM 786 N N . ARG A 1 101 ? 17.736 6.792 -30.131 1.00 68.62 101 ARG A N 1
ATOM 787 C CA . ARG A 1 101 ? 17.521 8.248 -30.206 1.00 68.62 101 ARG A CA 1
ATOM 788 C C . ARG A 1 101 ? 16.092 8.661 -29.837 1.00 68.62 101 ARG A C 1
ATOM 790 O O . ARG A 1 101 ? 15.886 9.773 -29.362 1.00 68.62 101 ARG A O 1
ATOM 797 N N . LYS A 1 102 ? 15.108 7.781 -30.056 1.00 86.31 102 LYS A N 1
ATOM 798 C CA . LYS A 1 102 ? 13.693 8.043 -29.776 1.00 86.31 102 LYS A CA 1
ATOM 799 C C . LYS A 1 102 ? 13.283 7.414 -28.442 1.00 86.31 102 LYS A C 1
ATOM 801 O O . LYS A 1 102 ? 13.381 6.198 -28.273 1.00 86.31 102 LYS A O 1
ATOM 806 N N . LYS A 1 103 ? 12.800 8.249 -27.517 1.00 90.44 103 LYS A N 1
ATOM 807 C CA . LYS A 1 103 ? 12.150 7.800 -26.277 1.00 90.44 103 LYS A CA 1
ATOM 808 C C . LYS A 1 103 ? 10.814 7.139 -26.614 1.00 90.44 103 LYS A C 1
ATOM 810 O O . LYS A 1 103 ? 10.107 7.620 -27.497 1.00 90.44 103 LYS A O 1
ATOM 815 N N . MET A 1 104 ? 10.498 6.052 -25.919 1.00 92.38 104 MET A N 1
ATOM 816 C CA . MET A 1 104 ? 9.188 5.416 -25.999 1.00 92.38 104 MET A CA 1
ATOM 817 C C . MET A 1 104 ? 8.237 6.018 -24.974 1.00 92.38 104 MET A C 1
ATOM 819 O O . MET A 1 104 ? 8.650 6.317 -23.852 1.00 92.38 104 MET A O 1
ATOM 823 N N . ASP A 1 105 ? 6.981 6.178 -25.372 1.00 93.38 105 ASP A N 1
ATOM 824 C CA . ASP A 1 105 ? 5.879 6.446 -24.451 1.00 93.38 105 ASP A CA 1
ATOM 825 C C . ASP A 1 105 ? 5.410 5.154 -23.760 1.00 93.38 105 ASP A C 1
ATOM 827 O O . ASP A 1 105 ? 5.876 4.056 -24.075 1.00 93.38 105 ASP A O 1
ATOM 831 N N . ILE A 1 106 ? 4.487 5.279 -22.802 1.00 91.94 106 ILE A N 1
ATOM 832 C CA . ILE A 1 106 ? 3.981 4.108 -22.083 1.00 91.94 106 ILE A CA 1
ATOM 833 C C . ILE A 1 106 ? 3.313 3.087 -23.011 1.00 91.94 106 ILE A C 1
ATOM 835 O O . ILE A 1 106 ? 3.576 1.899 -22.870 1.00 91.94 106 ILE A O 1
ATOM 839 N N . ASN A 1 107 ? 2.484 3.509 -23.964 1.00 91.69 107 ASN A N 1
ATOM 840 C CA . ASN A 1 107 ? 1.729 2.578 -24.806 1.00 91.69 107 ASN A CA 1
ATOM 841 C C . ASN A 1 107 ? 2.669 1.729 -25.665 1.00 91.69 107 ASN A C 1
ATOM 843 O O . ASN A 1 107 ? 2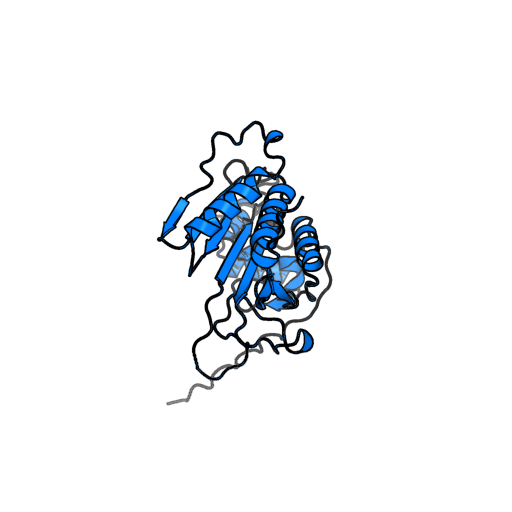.451 0.532 -25.846 1.00 91.69 107 ASN A O 1
ATOM 847 N N . GLN A 1 108 ? 3.745 2.340 -26.158 1.00 93.94 108 GLN A N 1
ATOM 848 C CA . GLN A 1 108 ? 4.811 1.642 -26.864 1.00 93.94 108 GLN A CA 1
ATOM 849 C C . GLN A 1 108 ? 5.517 0.636 -25.952 1.00 93.94 108 GLN A C 1
ATOM 851 O O . GLN A 1 108 ? 5.752 -0.491 -26.380 1.00 93.94 108 GLN A O 1
ATOM 856 N N . ILE A 1 109 ? 5.823 1.019 -24.706 1.00 93.12 109 ILE A N 1
ATOM 857 C CA . ILE A 1 109 ? 6.477 0.136 -23.729 1.00 93.12 109 ILE A CA 1
ATOM 858 C C . ILE A 1 109 ? 5.598 -1.077 -23.418 1.00 93.12 109 ILE A C 1
ATOM 860 O O . ILE A 1 109 ? 6.075 -2.206 -23.496 1.00 93.12 109 ILE A O 1
ATOM 864 N N . LEU A 1 110 ? 4.314 -0.859 -23.116 1.00 91.50 110 LEU A N 1
ATOM 865 C CA . LEU A 1 110 ? 3.373 -1.942 -22.827 1.00 91.50 110 LEU A CA 1
ATOM 866 C C . LEU A 1 110 ? 3.241 -2.885 -24.027 1.00 91.50 110 LEU A C 1
ATOM 868 O O . LEU A 1 110 ? 3.334 -4.096 -23.866 1.00 91.50 110 LEU A O 1
ATOM 872 N N . LYS A 1 111 ? 3.106 -2.343 -25.244 1.00 91.50 111 LYS A N 1
ATOM 873 C CA . LYS A 1 111 ? 3.013 -3.152 -26.467 1.00 91.50 111 LYS A CA 1
ATOM 874 C C . LYS A 1 111 ? 4.263 -4.003 -26.705 1.00 91.50 111 LYS A C 1
ATOM 876 O O . LYS A 1 111 ? 4.128 -5.162 -27.089 1.00 91.50 111 LYS A O 1
ATOM 881 N N . GLU A 1 112 ? 5.452 -3.437 -26.504 1.00 91.25 112 GLU A N 1
ATOM 882 C CA . GLU A 1 112 ? 6.719 -4.166 -26.629 1.00 91.25 112 GLU A CA 1
ATOM 883 C C . GLU A 1 112 ? 6.793 -5.292 -25.595 1.00 91.25 112 GLU A C 1
ATOM 885 O O . GLU A 1 112 ? 6.915 -6.454 -25.973 1.00 91.25 112 GLU A O 1
ATOM 890 N N . THR A 1 113 ? 6.614 -4.976 -24.310 1.00 90.88 113 THR A N 1
ATOM 891 C CA . THR A 1 113 ? 6.702 -5.967 -23.231 1.00 90.88 113 THR A CA 1
ATOM 892 C C . THR A 1 113 ? 5.647 -7.065 -23.363 1.00 90.88 113 THR A C 1
ATOM 894 O O . THR A 1 113 ? 5.970 -8.240 -23.224 1.00 90.88 113 THR A O 1
ATOM 897 N N . TYR A 1 114 ? 4.396 -6.740 -23.688 1.00 91.00 114 TYR A N 1
ATOM 898 C CA . TYR A 1 114 ? 3.365 -7.768 -23.871 1.00 91.00 114 TYR A CA 1
ATOM 899 C C . TYR A 1 114 ? 3.637 -8.642 -25.100 1.00 91.00 114 TYR A C 1
ATOM 901 O O . TYR A 1 114 ? 3.333 -9.833 -25.079 1.00 91.00 114 TYR A O 1
ATOM 909 N N . GLY A 1 115 ? 4.248 -8.072 -26.146 1.00 89.00 115 GLY A N 1
ATOM 910 C CA . GLY A 1 115 ? 4.731 -8.823 -27.302 1.00 89.00 115 GLY A CA 1
ATOM 911 C C . GLY A 1 115 ? 5.849 -9.807 -26.946 1.00 89.00 115 GLY A C 1
ATOM 912 O O . GLY A 1 115 ? 5.835 -10.932 -27.439 1.00 89.00 115 GLY A O 1
ATOM 913 N N . GLU A 1 116 ? 6.772 -9.426 -26.057 1.00 88.88 116 GLU A N 1
ATOM 914 C CA . GLU A 1 116 ? 7.840 -10.309 -25.557 1.00 88.88 116 GLU A CA 1
ATOM 915 C C . GLU A 1 116 ? 7.292 -11.506 -24.764 1.00 88.88 116 GLU A C 1
ATOM 917 O O . GLU A 1 116 ? 7.815 -12.613 -24.883 1.00 88.88 116 GLU A O 1
ATOM 922 N N . HIS A 1 117 ? 6.224 -11.303 -23.984 1.00 87.19 117 HIS A N 1
ATOM 923 C CA . HIS A 1 117 ? 5.583 -12.361 -23.187 1.00 87.19 117 HIS A CA 1
ATOM 924 C C . HIS A 1 117 ? 4.603 -13.235 -23.990 1.00 87.19 117 HIS A C 1
ATOM 926 O O . HIS A 1 117 ? 4.110 -14.240 -23.479 1.00 87.19 117 HIS A O 1
ATOM 932 N N . GLY A 1 118 ? 4.294 -12.878 -25.241 1.00 85.50 118 GLY A N 1
ATOM 933 C CA . GLY A 1 118 ? 3.343 -13.574 -26.116 1.00 85.50 118 GLY A CA 1
ATOM 934 C C . GLY A 1 118 ? 1.872 -13.380 -25.722 1.00 85.50 118 GLY A C 1
ATOM 935 O O . GLY A 1 118 ? 1.051 -13.021 -26.566 1.00 85.50 118 GLY A O 1
ATOM 936 N N . LYS A 1 119 ? 1.534 -13.572 -24.442 1.00 85.81 119 LYS A N 1
ATOM 937 C CA . LYS A 1 119 ? 0.236 -13.237 -23.846 1.00 85.81 119 LYS A CA 1
ATOM 938 C C . LYS A 1 119 ? 0.461 -12.408 -22.583 1.00 85.81 119 LYS A C 1
ATOM 940 O O . LYS A 1 119 ? 1.213 -12.808 -21.700 1.00 85.81 119 LYS A O 1
ATOM 945 N N . HIS A 1 120 ? -0.215 -11.264 -22.492 1.00 88.75 120 HIS A N 1
ATOM 946 C CA . HIS A 1 120 ? -0.221 -10.443 -21.281 1.00 88.75 120 HIS A CA 1
ATOM 947 C C . HIS A 1 120 ? -0.849 -11.224 -20.121 1.00 88.75 120 HIS A C 1
ATOM 949 O O . HIS A 1 120 ? -1.984 -11.693 -20.232 1.00 88.75 120 HIS A O 1
ATOM 955 N N . ASP A 1 121 ? -0.103 -11.364 -19.023 1.00 89.88 121 ASP A N 1
ATOM 956 C CA . ASP A 1 121 ? -0.626 -11.834 -17.742 1.00 89.88 121 ASP A CA 1
ATOM 957 C C . ASP A 1 121 ? -0.590 -10.674 -16.727 1.00 89.88 121 ASP A C 1
ATOM 959 O O . ASP A 1 121 ? 0.471 -10.383 -16.160 1.00 89.88 121 ASP A O 1
ATOM 963 N N . PRO A 1 122 ? -1.741 -10.018 -16.478 1.00 90.38 122 PRO A N 1
ATOM 964 C CA . PRO A 1 122 ? -1.876 -8.944 -15.495 1.00 90.38 122 PRO A CA 1
ATOM 965 C C . PRO A 1 122 ? -1.389 -9.321 -14.093 1.00 90.38 122 PRO A C 1
ATOM 967 O O . PRO A 1 122 ? -0.890 -8.477 -13.354 1.00 90.38 122 PRO A O 1
ATOM 970 N N . PHE A 1 123 ? -1.513 -10.594 -13.711 1.00 90.94 123 PHE A N 1
ATOM 971 C CA . PHE A 1 123 ? -1.067 -11.062 -12.405 1.00 90.94 123 PHE A CA 1
ATOM 972 C C . PHE A 1 123 ? 0.455 -11.057 -12.301 1.00 90.94 123 PHE A C 1
ATOM 974 O O . PHE A 1 123 ? 1.016 -10.666 -11.277 1.00 90.94 123 PHE A O 1
ATOM 981 N N . GLU A 1 124 ? 1.143 -11.476 -13.361 1.00 91.50 124 GLU A N 1
ATOM 982 C CA . GLU A 1 124 ? 2.602 -11.462 -13.392 1.00 91.50 124 GLU A CA 1
ATOM 983 C C . GLU A 1 124 ? 3.155 -10.038 -13.370 1.00 91.50 124 GLU A C 1
ATOM 985 O O . GLU A 1 124 ? 4.153 -9.788 -12.696 1.00 91.50 124 GLU A O 1
ATOM 990 N N . GLU A 1 125 ? 2.474 -9.096 -14.019 1.00 93.00 125 GLU A N 1
ATOM 991 C CA . GLU A 1 125 ? 2.843 -7.678 -14.039 1.00 93.00 125 GLU A CA 1
ATOM 992 C C . GLU A 1 125 ? 2.946 -7.059 -12.632 1.00 93.00 125 GLU A C 1
ATOM 994 O O . GLU A 1 125 ? 3.831 -6.243 -12.370 1.00 93.00 125 GLU A O 1
ATOM 999 N N . VAL A 1 126 ? 2.089 -7.493 -11.703 1.00 92.75 126 VAL A N 1
ATOM 1000 C CA . VAL A 1 126 ? 2.038 -7.009 -10.307 1.00 92.75 126 VAL A CA 1
ATOM 1001 C C . VAL A 1 126 ? 2.722 -7.935 -9.301 1.00 92.75 126 VAL A C 1
ATOM 1003 O O . VAL A 1 126 ? 2.837 -7.607 -8.119 1.00 92.75 126 VAL A O 1
ATOM 1006 N N . THR A 1 127 ? 3.203 -9.104 -9.720 1.00 91.81 127 THR A N 1
ATOM 1007 C CA . THR A 1 127 ? 3.856 -10.062 -8.811 1.00 91.81 127 THR A CA 1
ATOM 1008 C C . THR A 1 127 ? 5.319 -10.319 -9.140 1.00 91.81 127 THR A C 1
ATOM 1010 O O . THR A 1 127 ? 6.087 -10.615 -8.223 1.00 91.81 127 THR A O 1
ATOM 1013 N N . LYS A 1 128 ? 5.746 -10.151 -10.398 1.00 92.38 128 LYS A N 1
ATOM 1014 C CA . LYS A 1 128 ? 7.122 -10.401 -10.842 1.00 92.38 128 LYS A CA 1
ATOM 1015 C C . LYS A 1 128 ? 7.923 -9.096 -10.940 1.00 92.38 128 LYS A C 1
ATOM 1017 O O . LYS A 1 128 ? 7.650 -8.281 -11.818 1.00 92.38 128 LYS A O 1
ATOM 1022 N N . PRO A 1 129 ? 8.982 -8.911 -10.126 1.00 91.81 129 PRO A N 1
ATOM 1023 C CA . PRO A 1 129 ? 9.787 -7.685 -10.138 1.00 91.81 129 PRO A CA 1
ATOM 1024 C C . PRO A 1 129 ? 10.419 -7.338 -11.493 1.00 91.81 129 PRO A C 1
ATOM 1026 O O . PRO A 1 129 ? 10.666 -6.172 -11.784 1.00 91.81 129 PRO A O 1
ATOM 1029 N N . ASN A 1 130 ? 10.666 -8.356 -12.324 1.00 92.81 130 ASN A N 1
ATOM 1030 C CA . ASN A 1 130 ? 11.328 -8.236 -13.623 1.00 92.81 130 ASN A CA 1
ATOM 1031 C C . ASN A 1 130 ? 10.361 -8.370 -14.810 1.00 92.81 130 ASN A C 1
ATOM 1033 O O . ASN A 1 130 ? 10.821 -8.609 -15.925 1.00 92.81 130 ASN A O 1
ATOM 1037 N N . TYR A 1 131 ? 9.044 -8.250 -14.590 1.00 93.75 131 TYR A N 1
ATOM 1038 C CA . TYR A 1 131 ? 8.056 -8.343 -15.671 1.00 93.75 131 TYR A CA 1
ATOM 1039 C C . TYR A 1 131 ? 8.355 -7.342 -16.800 1.00 93.75 131 TYR A C 1
ATOM 1041 O O . TYR A 1 131 ? 8.408 -7.710 -17.973 1.00 93.75 131 TYR A O 1
ATOM 1049 N N . PHE A 1 132 ? 8.656 -6.095 -16.423 1.00 93.12 132 PHE A N 1
ATOM 1050 C CA . PHE A 1 132 ? 9.236 -5.089 -17.306 1.00 93.12 132 PHE A CA 1
ATOM 1051 C C . PHE A 1 132 ? 10.759 -5.143 -17.201 1.00 93.12 132 PHE A C 1
ATOM 1053 O O . PHE A 1 132 ? 11.350 -4.497 -16.338 1.00 93.12 132 PHE A O 1
ATOM 1060 N N . ARG A 1 133 ? 11.418 -5.890 -18.091 1.00 90.19 133 ARG A N 1
ATOM 1061 C CA . ARG A 1 133 ? 12.873 -6.129 -18.034 1.00 90.19 133 ARG A CA 1
ATOM 1062 C C . ARG A 1 133 ? 13.712 -4.850 -17.903 1.00 90.19 133 ARG A C 1
ATOM 1064 O O . ARG A 1 133 ? 14.679 -4.826 -17.148 1.00 90.19 133 ARG A O 1
ATOM 1071 N N . ASN A 1 134 ? 13.338 -3.788 -18.620 1.00 92.88 134 ASN A N 1
ATOM 1072 C CA . ASN A 1 134 ? 14.041 -2.500 -18.590 1.00 92.88 134 ASN A CA 1
ATOM 1073 C C . ASN A 1 134 ? 13.561 -1.570 -17.459 1.00 92.88 134 ASN A C 1
ATOM 1075 O O . ASN A 1 134 ? 14.126 -0.503 -17.268 1.00 92.88 134 ASN A O 1
ATOM 1079 N N . ALA A 1 135 ? 12.552 -1.944 -16.679 1.00 94.00 135 ALA A N 1
ATOM 1080 C CA . ALA A 1 135 ? 12.070 -1.177 -15.530 1.00 94.00 135 ALA A CA 1
ATOM 1081 C C . ALA A 1 135 ? 11.821 -2.104 -14.336 1.00 94.00 135 ALA A C 1
ATOM 1083 O O . ALA A 1 135 ? 10.755 -2.083 -13.723 1.00 94.00 135 ALA A O 1
ATOM 1084 N N . ALA A 1 136 ? 12.823 -2.934 -14.030 1.00 93.62 136 ALA A N 1
ATOM 1085 C CA . ALA A 1 136 ? 12.775 -3.842 -12.898 1.00 93.62 136 ALA A CA 1
ATOM 1086 C C . ALA A 1 136 ? 12.570 -3.063 -11.593 1.00 93.62 136 ALA A C 1
ATOM 1088 O O . ALA A 1 136 ? 13.281 -2.088 -11.317 1.00 93.62 136 ALA A O 1
ATOM 1089 N N . VAL A 1 137 ? 11.613 -3.507 -10.783 1.00 93.69 137 VAL A N 1
ATOM 1090 C CA . VAL A 1 137 ? 11.322 -2.892 -9.486 1.00 93.69 137 VAL A CA 1
ATOM 1091 C C . VAL A 1 137 ? 12.117 -3.570 -8.382 1.00 93.69 137 VAL A C 1
ATOM 1093 O O . VAL A 1 137 ? 12.175 -4.793 -8.296 1.00 93.69 137 VAL A O 1
ATOM 1096 N N . GLY A 1 138 ? 12.717 -2.779 -7.498 1.00 92.06 138 GLY A N 1
ATOM 1097 C CA . GLY A 1 138 ? 13.243 -3.289 -6.232 1.00 92.06 138 GLY A CA 1
ATOM 1098 C C . GLY A 1 138 ? 12.178 -3.327 -5.137 1.00 92.06 138 GLY A C 1
ATOM 1099 O O . GLY A 1 138 ? 12.254 -4.136 -4.213 1.00 92.06 138 GLY A O 1
ATOM 1100 N N . ARG A 1 139 ? 11.139 -2.498 -5.272 1.00 91.88 139 ARG A N 1
ATOM 1101 C CA . ARG A 1 139 ? 9.938 -2.521 -4.437 1.00 91.88 139 ARG A CA 1
ATOM 1102 C C . ARG A 1 139 ? 8.745 -2.045 -5.253 1.00 91.88 139 ARG A C 1
ATOM 1104 O O . ARG A 1 139 ? 8.824 -1.002 -5.891 1.00 91.88 139 ARG A O 1
ATOM 1111 N N . PHE A 1 140 ? 7.655 -2.806 -5.201 1.00 93.62 140 PHE A N 1
ATOM 1112 C CA . PHE A 1 140 ? 6.375 -2.407 -5.784 1.00 93.62 140 PHE A CA 1
ATOM 1113 C C . PHE A 1 140 ? 5.734 -1.268 -4.995 1.00 93.62 140 PHE A C 1
ATOM 1115 O O . PHE A 1 140 ? 5.818 -1.248 -3.763 1.00 93.62 140 PHE A O 1
ATOM 1122 N N . GLU A 1 141 ? 5.032 -0.402 -5.716 1.00 93.56 141 GLU A N 1
ATOM 1123 C CA . GLU A 1 141 ? 4.088 0.551 -5.145 1.00 93.56 141 GLU A CA 1
ATOM 1124 C C . GLU A 1 141 ? 2.940 -0.208 -4.468 1.00 93.56 141 GLU A C 1
ATOM 1126 O O . GLU A 1 141 ? 2.396 -1.174 -5.024 1.00 93.56 141 GLU A O 1
ATOM 1131 N N . LYS A 1 142 ? 2.601 0.190 -3.240 1.00 93.56 142 LYS A N 1
ATOM 1132 C CA . LYS A 1 142 ? 1.546 -0.449 -2.443 1.00 93.56 142 LYS A CA 1
ATOM 1133 C C . LYS A 1 142 ? 0.743 0.585 -1.688 1.00 93.56 142 LYS A C 1
ATOM 1135 O O . LYS A 1 142 ? 1.304 1.551 -1.182 1.00 93.56 142 LYS A O 1
ATOM 1140 N N . SER A 1 143 ? -0.535 0.307 -1.508 1.00 93.19 143 SER A N 1
ATOM 1141 C CA . SER A 1 143 ? -1.396 1.062 -0.612 1.00 93.19 143 SER A CA 1
ATOM 1142 C C . SER A 1 143 ? -2.078 0.123 0.369 1.00 93.19 143 SER A C 1
ATOM 1144 O O . SER A 1 143 ? -2.564 -0.945 0.002 1.00 93.19 143 SER A O 1
ATOM 1146 N N . PHE A 1 144 ? -2.094 0.533 1.629 1.00 94.00 144 PHE A N 1
ATOM 1147 C CA . PHE A 1 144 ? -2.799 -0.128 2.714 1.00 94.00 144 PHE A CA 1
ATOM 1148 C C . PHE A 1 144 ? -3.830 0.860 3.239 1.00 94.00 144 PHE A C 1
ATOM 1150 O O . PHE A 1 144 ? -3.479 1.975 3.630 1.00 94.00 144 PHE A O 1
ATOM 1157 N N . TYR A 1 145 ? -5.087 0.454 3.236 1.00 92.19 145 TYR A N 1
ATOM 1158 C CA . TYR A 1 145 ? -6.204 1.273 3.660 1.00 92.19 145 TYR A CA 1
ATOM 1159 C C . TYR A 1 145 ? -6.860 0.646 4.878 1.00 92.19 145 TYR A C 1
ATOM 1161 O O . TYR A 1 145 ? -7.078 -0.567 4.935 1.00 92.19 145 TYR A O 1
ATOM 1169 N N . PHE A 1 146 ? -7.177 1.495 5.845 1.00 92.00 146 PHE A N 1
ATOM 1170 C CA . PHE A 1 146 ? -7.848 1.123 7.079 1.00 92.00 146 PHE A CA 1
ATOM 1171 C C . PHE A 1 146 ? -8.978 2.114 7.301 1.00 92.00 146 PHE A C 1
ATOM 1173 O O . PHE A 1 146 ? -8.747 3.325 7.312 1.00 92.00 146 PHE A O 1
ATOM 1180 N N . ALA A 1 147 ? -10.189 1.610 7.490 1.00 90.06 147 ALA A N 1
ATOM 1181 C CA . ALA A 1 147 ? -11.349 2.447 7.734 1.00 90.06 147 ALA A CA 1
ATOM 1182 C C . ALA A 1 147 ? -12.132 1.938 8.940 1.00 90.06 147 ALA A C 1
ATOM 1184 O O . ALA A 1 147 ? -12.331 0.734 9.099 1.00 90.06 147 ALA A O 1
ATOM 1185 N N . VAL A 1 148 ? -12.568 2.871 9.784 1.00 88.88 148 VAL A N 1
ATOM 1186 C CA . VAL A 1 148 ? -13.410 2.601 10.953 1.00 88.88 148 VAL A CA 1
ATOM 1187 C C . VAL A 1 148 ? -14.712 3.369 10.790 1.00 88.88 148 VAL A C 1
ATOM 1189 O O . VAL A 1 148 ? -14.691 4.584 10.595 1.00 88.88 148 VAL A O 1
ATOM 1192 N N . TYR A 1 149 ? -15.838 2.672 10.885 1.00 85.31 149 TYR A N 1
ATOM 1193 C CA . TYR A 1 149 ? -17.182 3.228 10.757 1.00 85.31 149 TYR A CA 1
ATOM 1194 C C . TYR A 1 149 ? -17.952 3.017 12.052 1.00 85.31 149 TYR A C 1
ATOM 1196 O O . TYR A 1 149 ? -17.934 1.919 12.604 1.00 85.31 149 TYR A O 1
ATOM 1204 N N . ASP A 1 150 ? -18.665 4.039 12.514 1.00 80.88 150 ASP A N 1
ATOM 1205 C CA . ASP A 1 150 ? -19.601 3.874 13.622 1.00 80.88 150 ASP A CA 1
ATOM 1206 C C . ASP A 1 150 ? -20.888 3.194 13.118 1.00 80.88 150 ASP A C 1
ATOM 1208 O O . ASP A 1 150 ? -21.432 3.546 12.063 1.00 80.88 150 ASP A O 1
ATOM 1212 N N . VAL A 1 151 ? -21.376 2.212 13.876 1.00 79.00 151 VAL A N 1
ATOM 1213 C CA . VAL A 1 151 ? -22.583 1.444 13.561 1.00 79.00 151 VAL A CA 1
ATOM 1214 C C . VAL A 1 151 ? -23.749 1.943 14.399 1.00 79.00 151 VAL A C 1
ATOM 1216 O O . VAL A 1 151 ? -23.720 1.875 15.624 1.00 79.00 151 VAL A O 1
ATOM 1219 N N . ASP A 1 152 ? -24.815 2.365 13.724 1.00 69.56 152 ASP A N 1
ATOM 1220 C CA . ASP A 1 152 ? -26.043 2.819 14.388 1.00 69.56 152 ASP A CA 1
ATOM 1221 C C . ASP A 1 152 ? -26.979 1.691 14.788 1.00 69.56 152 ASP A C 1
ATOM 1223 O O . ASP A 1 152 ? -27.826 1.869 15.660 1.00 69.56 152 ASP A O 1
ATOM 1227 N N . ASN A 1 153 ? -26.879 0.545 14.115 1.00 70.75 153 ASN A N 1
ATOM 1228 C CA . ASN A 1 153 ? -27.718 -0.601 14.406 1.00 70.75 153 ASN A CA 1
ATOM 1229 C C . ASN A 1 153 ? -26.988 -1.560 15.360 1.00 70.75 153 ASN A C 1
ATOM 1231 O O . ASN A 1 153 ? -26.198 -2.383 14.890 1.00 70.75 153 ASN A O 1
ATOM 1235 N N . PRO A 1 154 ? -27.289 -1.541 16.670 1.00 64.62 154 PRO A N 1
ATOM 1236 C CA . PRO A 1 154 ? -26.666 -2.443 17.639 1.00 64.62 154 PRO A CA 1
ATOM 1237 C C . PRO A 1 154 ? -27.016 -3.924 17.409 1.00 64.62 154 PRO A C 1
ATOM 1239 O O . PRO A 1 154 ? -26.448 -4.793 18.060 1.00 64.62 154 PRO A O 1
ATOM 1242 N N . LYS A 1 155 ? -27.951 -4.237 16.497 1.00 70.56 155 LYS A N 1
ATOM 1243 C CA . LYS A 1 155 ? -28.317 -5.611 16.115 1.00 70.56 155 LYS A CA 1
ATOM 1244 C C . LYS A 1 155 ? -27.588 -6.118 14.866 1.00 70.56 155 LYS A C 1
ATOM 1246 O O . LYS A 1 155 ? -27.901 -7.216 14.412 1.00 70.56 155 LYS A O 1
ATOM 1251 N N . LEU A 1 156 ? -26.688 -5.329 14.271 1.00 73.56 156 LEU A N 1
ATOM 1252 C CA . LEU A 1 156 ? -25.919 -5.758 13.102 1.00 73.56 156 LEU A CA 1
ATOM 1253 C C . LEU A 1 156 ? -25.063 -6.974 13.470 1.00 73.56 156 LEU A C 1
ATOM 1255 O O . LEU A 1 156 ? -24.316 -6.936 14.443 1.00 73.56 156 LEU A O 1
ATOM 1259 N N . LEU A 1 157 ? -25.176 -8.053 12.698 1.00 72.38 157 LEU A N 1
ATOM 1260 C CA . LEU A 1 157 ? -24.415 -9.278 12.941 1.00 72.38 157 LEU A CA 1
ATOM 1261 C C . LEU A 1 157 ? -23.193 -9.357 12.013 1.00 72.38 157 LEU A C 1
ATOM 1263 O O . LEU A 1 157 ? -23.302 -8.963 10.849 1.00 72.38 157 LEU A O 1
ATOM 1267 N N . PRO A 1 158 ? -22.058 -9.939 12.451 1.00 72.94 158 PRO A N 1
ATOM 1268 C CA . PRO A 1 158 ? -20.882 -10.123 11.597 1.00 72.94 158 PRO A CA 1
ATOM 1269 C C . PRO A 1 158 ? -21.175 -10.840 10.269 1.00 72.94 158 PRO A C 1
ATOM 1271 O O . PRO A 1 158 ? -20.583 -10.497 9.251 1.00 72.94 158 PRO A O 1
ATOM 1274 N N . GLN A 1 159 ? -22.125 -11.788 10.242 1.00 73.94 159 GLN A N 1
ATOM 1275 C CA . GLN A 1 159 ? -22.493 -12.522 9.020 1.00 73.94 159 GLN A CA 1
ATOM 1276 C C . GLN A 1 159 ? -23.203 -11.655 7.965 1.00 73.94 159 GLN A C 1
ATOM 1278 O O . GLN A 1 159 ? -23.348 -12.082 6.825 1.00 73.94 159 GLN A O 1
ATOM 1283 N N . GLN A 1 160 ? -23.667 -10.457 8.332 1.00 76.31 160 GLN A N 1
ATOM 1284 C CA . GLN A 1 160 ? -24.336 -9.523 7.420 1.00 76.31 160 GLN A CA 1
ATOM 1285 C C . GLN A 1 160 ? -23.351 -8.572 6.724 1.00 76.31 160 GLN A C 1
ATOM 1287 O O . GLN A 1 160 ? -23.761 -7.787 5.872 1.00 76.31 160 GLN A O 1
ATOM 1292 N N . LEU A 1 161 ? -22.064 -8.625 7.081 1.00 76.31 161 LEU A N 1
ATOM 1293 C CA . LEU A 1 161 ? -21.033 -7.749 6.540 1.00 76.31 161 LEU A CA 1
ATOM 1294 C C . LEU A 1 161 ? -20.348 -8.394 5.331 1.00 76.31 161 LEU A C 1
ATOM 1296 O O . LEU A 1 161 ? -19.661 -9.407 5.460 1.00 76.31 161 LEU A O 1
ATOM 1300 N N . SER A 1 162 ? -20.492 -7.785 4.155 1.00 80.06 162 SER A N 1
ATOM 1301 C CA . SER A 1 162 ? -19.731 -8.158 2.958 1.00 80.06 162 SER A CA 1
ATOM 1302 C C . SER A 1 162 ? -18.494 -7.268 2.801 1.00 80.06 162 SER A C 1
ATOM 1304 O O . SER A 1 162 ? -18.615 -6.064 3.042 1.00 80.06 162 SER A O 1
ATOM 1306 N N . PRO A 1 163 ? -17.342 -7.797 2.346 1.00 81.69 163 PRO A N 1
ATOM 1307 C CA . PRO A 1 163 ? -16.198 -6.978 1.946 1.00 81.69 163 PRO A CA 1
ATOM 1308 C C . PRO A 1 163 ? -16.588 -5.868 0.969 1.00 81.69 163 PRO A C 1
ATOM 1310 O O . PRO A 1 163 ? -17.453 -6.057 0.112 1.00 81.69 163 PRO A O 1
ATOM 1313 N N . PHE A 1 164 ? -15.943 -4.714 1.108 1.00 77.88 164 PHE A N 1
ATOM 1314 C CA . PHE A 1 164 ? -16.145 -3.555 0.245 1.00 77.88 164 PHE A CA 1
ATOM 1315 C C . PHE A 1 164 ? -14.836 -2.789 0.054 1.00 77.88 164 PHE A C 1
ATOM 1317 O O . PHE A 1 164 ? -13.920 -2.870 0.885 1.00 77.88 164 PHE A O 1
ATOM 1324 N N . TRP A 1 165 ? -14.774 -2.039 -1.042 1.00 78.25 165 TRP A N 1
ATOM 1325 C CA . TRP A 1 165 ? -13.663 -1.157 -1.361 1.00 78.25 165 TRP A CA 1
ATOM 1326 C C . TRP A 1 165 ? -13.770 0.120 -0.533 1.00 78.25 165 TRP A C 1
ATOM 1328 O O . TRP A 1 165 ? -14.812 0.769 -0.499 1.00 78.25 165 TRP A O 1
ATOM 1338 N N . ILE A 1 166 ? -12.677 0.517 0.112 1.00 75.81 166 ILE A N 1
ATOM 1339 C CA . ILE A 1 166 ? -12.654 1.700 0.987 1.00 75.81 166 ILE A CA 1
ATOM 1340 C C . ILE A 1 166 ? -12.789 3.011 0.176 1.00 75.81 166 ILE A C 1
ATOM 1342 O O . ILE A 1 166 ? -13.163 4.042 0.732 1.00 75.81 166 ILE A O 1
ATOM 1346 N N . HIS A 1 167 ? -12.560 2.970 -1.143 1.00 62.47 167 HIS A N 1
ATOM 1347 C CA . HIS A 1 167 ? -12.682 4.125 -2.050 1.00 62.47 167 HIS A CA 1
ATOM 1348 C C . HIS A 1 167 ? -13.965 4.166 -2.879 1.00 62.47 167 HIS A C 1
ATOM 1350 O O . HIS A 1 167 ? -14.156 5.127 -3.624 1.00 62.47 167 HIS A O 1
ATOM 1356 N N . GLU A 1 168 ? -14.836 3.159 -2.780 1.00 46.81 168 GLU A N 1
ATOM 1357 C CA . GLU A 1 168 ? -16.105 3.177 -3.505 1.00 46.81 168 GLU A CA 1
ATOM 1358 C C . GLU A 1 168 ? -17.159 3.971 -2.716 1.00 46.81 168 GLU A C 1
ATOM 1360 O O . GLU A 1 168 ? -17.381 3.709 -1.528 1.00 46.81 168 GLU A O 1
ATOM 1365 N N . PRO A 1 169 ? -17.822 4.958 -3.345 1.00 39.19 169 PRO A N 1
ATOM 1366 C CA . PRO A 1 169 ? -18.821 5.784 -2.691 1.00 39.19 169 PRO A CA 1
ATOM 1367 C C . PRO A 1 169 ? -20.160 5.044 -2.621 1.00 39.19 169 PRO A C 1
ATOM 1369 O O . PRO A 1 169 ? -21.081 5.420 -3.321 1.00 39.19 169 PRO A O 1
ATOM 1372 N N . GLU A 1 170 ? -20.300 4.000 -1.799 1.00 42.84 170 GLU A N 1
ATOM 1373 C CA . GLU A 1 170 ? -21.615 3.411 -1.479 1.00 42.84 170 GLU A CA 1
ATOM 1374 C C . GLU A 1 170 ? -21.524 2.477 -0.257 1.00 42.84 170 GLU A C 1
ATOM 1376 O O . GLU A 1 170 ? -21.163 1.302 -0.333 1.00 42.84 170 GLU A O 1
ATOM 1381 N N . HIS A 1 171 ? -21.841 3.002 0.928 1.00 45.06 171 HIS A N 1
ATOM 1382 C CA . HIS A 1 171 ? -21.786 2.222 2.163 1.00 45.06 171 HIS A CA 1
ATOM 1383 C C . HIS A 1 171 ? -23.013 1.309 2.300 1.00 45.06 171 HIS A C 1
ATOM 1385 O O . HIS A 1 171 ? -24.097 1.750 2.674 1.00 45.06 171 HIS A O 1
ATOM 1391 N N . LYS A 1 172 ? -22.815 0.006 2.060 1.00 45.16 172 LYS A N 1
ATOM 1392 C CA . LYS A 1 172 ? -23.776 -1.085 2.317 1.00 45.16 172 LYS A CA 1
ATOM 1393 C C . LYS A 1 172 ? -23.926 -1.417 3.813 1.00 45.16 172 LYS A C 1
ATOM 1395 O O . LYS A 1 172 ? -23.903 -2.581 4.202 1.00 45.16 172 LYS A O 1
ATOM 1400 N N . PHE A 1 173 ? -24.105 -0.411 4.666 1.00 44.28 173 PHE A N 1
ATOM 1401 C CA . PHE A 1 173 ? -24.521 -0.614 6.057 1.00 44.28 173 PHE A CA 1
ATOM 1402 C C . PHE A 1 173 ? -25.955 -0.102 6.186 1.00 44.28 173 PHE A C 1
ATOM 1404 O O . PHE A 1 173 ? -26.197 1.100 6.200 1.00 44.28 173 PHE A O 1
ATOM 1411 N N . GLY A 1 174 ? -26.905 -1.039 6.156 1.00 37.56 174 GLY A N 1
ATOM 1412 C CA . GLY A 1 174 ? -28.322 -0.788 5.904 1.00 37.56 174 GLY A CA 1
ATOM 1413 C C . GLY A 1 174 ? -28.962 0.345 6.713 1.00 37.56 174 GLY A C 1
ATOM 1414 O O . GLY A 1 174 ? -28.851 0.412 7.935 1.00 37.56 174 GLY A O 1
ATOM 1415 N N . GLY A 1 175 ? -29.711 1.178 5.993 1.00 34.16 175 GLY A N 1
ATOM 1416 C CA . GLY A 1 175 ? -30.616 2.197 6.514 1.00 34.16 175 GLY A CA 1
ATOM 1417 C C . GLY A 1 175 ? -30.896 3.225 5.426 1.00 34.16 175 GLY A C 1
ATOM 1418 O O . GLY A 1 175 ? -30.046 4.061 5.148 1.00 34.16 175 GLY A O 1
ATOM 1419 N N . GLY A 1 176 ? -32.054 3.124 4.769 1.00 33.91 176 GLY A N 1
ATOM 1420 C CA . GLY A 1 176 ? -32.441 3.965 3.638 1.00 33.91 176 GLY A CA 1
ATOM 1421 C C . GLY A 1 176 ? -32.294 5.464 3.905 1.00 33.91 176 GLY A C 1
ATOM 1422 O O . GLY A 1 176 ? -33.127 6.068 4.565 1.00 33.91 176 GLY A O 1
ATOM 1423 N N . SER A 1 177 ? -31.231 6.053 3.370 1.00 33.50 177 SER A N 1
ATOM 1424 C CA . SER A 1 177 ? -31.172 7.396 2.795 1.00 33.50 177 SER A CA 1
ATOM 1425 C C . SER A 1 177 ? -29.820 7.517 2.088 1.00 33.50 177 SER A C 1
ATOM 1427 O O . SER A 1 177 ? -28.808 7.021 2.576 1.00 33.50 177 SER A O 1
ATOM 1429 N N . GLU A 1 178 ? -29.817 8.123 0.912 1.00 35.97 178 GLU A N 1
ATOM 1430 C CA . GLU A 1 178 ? -28.738 8.168 -0.081 1.00 35.97 178 GLU A CA 1
ATOM 1431 C C . GLU A 1 178 ? -27.510 9.010 0.335 1.00 35.97 178 GLU A C 1
ATOM 1433 O O . GLU A 1 178 ? -27.053 9.877 -0.408 1.00 35.97 178 GLU A O 1
ATOM 1438 N N . LYS A 1 179 ? -26.936 8.791 1.522 1.00 41.34 179 LYS A N 1
ATOM 1439 C CA . LYS A 1 179 ? -25.642 9.372 1.908 1.00 41.34 179 LYS A CA 1
ATOM 1440 C C . LYS A 1 179 ? -24.817 8.347 2.667 1.00 41.34 179 LYS A C 1
ATOM 1442 O O . LYS A 1 179 ? -25.072 8.065 3.835 1.00 41.34 179 LYS A O 1
ATOM 1447 N N . GLY A 1 180 ? -23.805 7.806 1.994 1.00 50.12 180 GLY A N 1
ATOM 1448 C CA . GLY A 1 180 ? -22.784 7.000 2.643 1.00 50.12 180 GLY A CA 1
ATOM 1449 C C . GLY A 1 180 ? -22.174 7.757 3.829 1.00 50.12 180 GLY A C 1
ATOM 1450 O O . GLY A 1 180 ? -21.842 8.937 3.723 1.00 50.12 180 GLY A O 1
ATOM 1451 N N . ARG A 1 181 ? -22.048 7.089 4.977 1.00 58.16 181 ARG A N 1
ATOM 1452 C CA . ARG A 1 181 ? -21.389 7.661 6.154 1.00 58.16 181 ARG A CA 1
ATOM 1453 C C . ARG A 1 181 ? -19.895 7.749 5.934 1.00 58.16 181 ARG A C 1
ATOM 1455 O O . ARG A 1 181 ? -19.261 6.736 5.666 1.00 58.16 181 ARG A O 1
ATOM 1462 N N . LEU A 1 182 ? -19.338 8.940 6.126 1.00 68.12 182 LEU A N 1
ATOM 1463 C CA . LEU A 1 182 ? -17.893 9.092 6.171 1.00 68.12 182 LEU A CA 1
ATOM 1464 C C . LEU A 1 182 ? -17.328 8.231 7.311 1.00 68.12 182 LEU A C 1
ATOM 1466 O O . LEU A 1 182 ? -17.926 8.176 8.391 1.00 68.12 182 LEU A O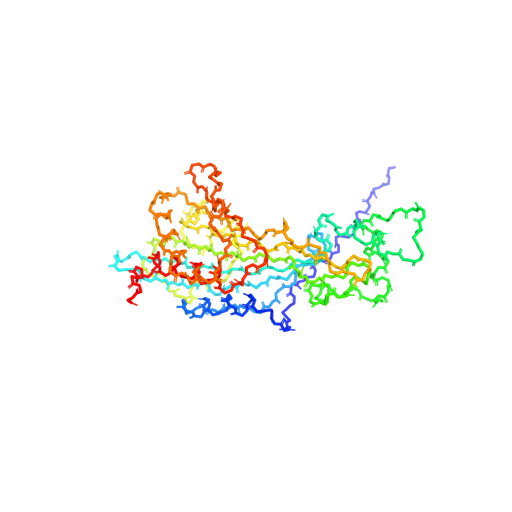 1
ATOM 1470 N N . PRO A 1 183 ? -16.195 7.553 7.091 1.00 80.12 183 PRO A N 1
ATOM 1471 C CA . PRO A 1 183 ? -15.536 6.815 8.153 1.00 80.12 183 PRO A CA 1
ATOM 1472 C C . PRO A 1 183 ? -15.156 7.765 9.291 1.00 80.12 183 PRO A C 1
ATOM 1474 O O . PRO A 1 183 ? -14.731 8.895 9.059 1.00 80.12 183 PRO A O 1
ATOM 1477 N N . ARG A 1 184 ? -15.247 7.288 10.532 1.00 81.38 184 ARG A N 1
ATOM 1478 C CA . ARG A 1 184 ? -14.719 7.995 11.704 1.00 81.38 184 ARG A CA 1
ATOM 1479 C C . ARG A 1 184 ? -13.216 8.211 11.575 1.00 81.38 184 ARG A C 1
ATOM 1481 O O . ARG A 1 184 ? -12.709 9.270 11.943 1.00 81.38 184 ARG A O 1
ATOM 1488 N N . ILE A 1 185 ? -12.528 7.207 11.033 1.00 86.00 185 ILE A N 1
ATOM 1489 C CA . ILE A 1 185 ? -11.112 7.266 10.688 1.00 86.00 185 ILE A CA 1
ATOM 1490 C C . ILE A 1 185 ? -10.905 6.623 9.331 1.00 86.00 185 ILE A C 1
ATOM 1492 O O . ILE A 1 185 ? -11.327 5.489 9.112 1.00 86.00 185 ILE A O 1
ATOM 1496 N N . HIS A 1 186 ? -10.180 7.323 8.467 1.00 88.19 186 HIS A N 1
ATOM 1497 C CA . HIS A 1 186 ? -9.635 6.772 7.237 1.00 88.19 186 HIS A CA 1
ATOM 1498 C C . HIS A 1 186 ? -8.114 6.918 7.254 1.00 88.19 186 HIS A C 1
ATOM 1500 O O . HIS A 1 186 ? -7.602 8.035 7.270 1.00 88.19 186 HIS A O 1
ATOM 1506 N N . MET A 1 187 ? -7.393 5.799 7.274 1.00 90.06 187 MET A N 1
ATOM 1507 C CA . MET A 1 187 ? -5.935 5.755 7.169 1.00 90.06 187 MET A CA 1
ATOM 1508 C C . MET A 1 187 ? -5.520 5.161 5.833 1.00 90.06 187 MET A C 1
ATOM 1510 O O . MET A 1 187 ? -6.005 4.104 5.435 1.00 90.06 187 MET A O 1
ATOM 1514 N N . HIS A 1 188 ? -4.557 5.808 5.190 1.00 91.88 188 HIS A N 1
ATOM 1515 C CA . HIS A 1 188 ? -3.907 5.348 3.975 1.00 91.88 188 HIS A CA 1
ATOM 1516 C C . HIS A 1 188 ? -2.398 5.349 4.187 1.00 91.88 188 HIS A C 1
ATOM 1518 O O . HIS A 1 188 ? -1.779 6.403 4.305 1.00 91.88 188 HIS A O 1
ATOM 1524 N N . PHE A 1 189 ? -1.802 4.161 4.239 1.00 92.50 189 PHE A N 1
ATOM 1525 C CA . PHE A 1 189 ? -0.358 3.998 4.180 1.00 92.50 189 PHE A CA 1
ATOM 1526 C C . PHE A 1 189 ? 0.056 3.653 2.749 1.00 92.50 189 PHE A C 1
ATOM 1528 O O . PHE A 1 189 ? -0.245 2.573 2.244 1.00 92.50 189 PHE A O 1
ATOM 1535 N N . HIS A 1 190 ? 0.740 4.582 2.097 1.00 92.69 190 HIS A N 1
ATOM 1536 C CA . HIS A 1 190 ? 1.276 4.451 0.755 1.00 92.69 190 HIS A CA 1
ATOM 1537 C C . HIS A 1 190 ? 2.777 4.164 0.801 1.00 92.69 190 HIS A C 1
ATOM 1539 O O . HIS A 1 190 ? 3.548 4.903 1.417 1.00 92.69 190 HIS A O 1
ATOM 1545 N N . ARG A 1 191 ? 3.204 3.103 0.120 1.00 91.94 191 ARG A N 1
ATOM 1546 C CA . ARG A 1 191 ? 4.614 2.782 -0.082 1.00 91.94 191 ARG A CA 1
ATOM 1547 C C . ARG A 1 191 ? 5.015 3.092 -1.507 1.00 91.94 191 ARG A C 1
ATOM 1549 O O . ARG A 1 191 ? 4.486 2.489 -2.437 1.00 91.94 19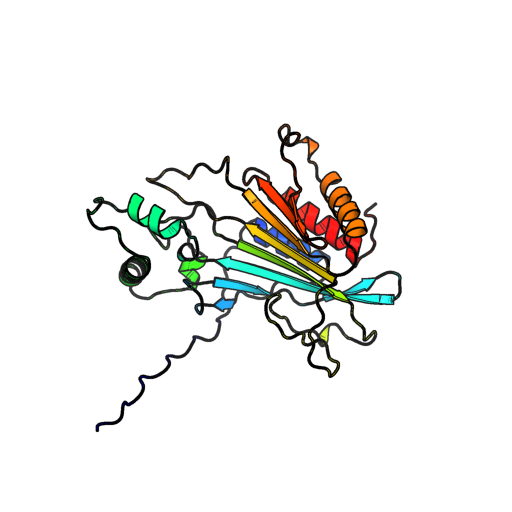1 ARG A O 1
ATOM 1556 N N . GLU A 1 192 ? 6.017 3.947 -1.638 1.00 90.56 192 GLU A N 1
ATOM 1557 C CA . GLU A 1 192 ? 6.539 4.373 -2.934 1.00 90.56 192 GLU A CA 1
ATOM 1558 C C . GLU A 1 192 ? 7.266 3.223 -3.657 1.00 90.56 192 GLU A C 1
ATOM 1560 O O . GLU A 1 192 ? 7.982 2.432 -3.023 1.00 90.56 192 GLU A O 1
ATOM 1565 N N . PRO A 1 193 ? 7.175 3.114 -4.987 1.00 93.25 193 PRO A N 1
ATOM 1566 C CA . PRO A 1 193 ? 8.026 2.197 -5.726 1.00 93.25 193 PRO A CA 1
ATOM 1567 C C . PRO A 1 193 ? 9.476 2.702 -5.748 1.00 93.25 193 PRO A C 1
ATOM 1569 O O . PRO A 1 193 ? 9.743 3.899 -5.663 1.00 93.25 193 PRO A O 1
ATOM 1572 N N . TYR A 1 194 ? 10.428 1.787 -5.917 1.00 94.06 194 TYR A N 1
ATOM 1573 C CA . TYR A 1 194 ? 11.770 2.150 -6.382 1.00 94.06 194 TYR A CA 1
ATOM 1574 C C . TYR A 1 194 ? 12.275 1.127 -7.386 1.00 94.06 194 TYR A C 1
ATOM 1576 O O . TYR A 1 194 ? 11.914 -0.057 -7.339 1.00 94.06 194 TYR A O 1
ATOM 1584 N N . PHE A 1 195 ? 13.127 1.592 -8.290 1.00 95.44 195 PHE A N 1
ATOM 1585 C CA . PHE A 1 195 ? 13.554 0.823 -9.451 1.00 95.44 195 PHE A CA 1
ATOM 1586 C C . PHE A 1 195 ? 15.037 0.457 -9.394 1.00 95.44 195 PHE A C 1
ATOM 1588 O O . PHE A 1 195 ? 15.812 0.974 -8.586 1.00 95.44 195 PHE A O 1
ATOM 1595 N N . PHE A 1 196 ? 15.444 -0.439 -10.287 1.00 93.44 196 PHE A N 1
ATOM 1596 C CA . PHE A 1 196 ? 16.842 -0.586 -10.668 1.00 93.44 196 PHE A CA 1
ATOM 1597 C C . PHE A 1 196 ? 17.126 0.272 -11.906 1.00 93.44 196 PHE A C 1
ATOM 1599 O O . PHE A 1 196 ? 16.427 0.176 -12.914 1.00 93.44 196 PHE A O 1
ATOM 1606 N N . ILE A 1 197 ? 18.165 1.102 -11.841 1.00 89.12 197 ILE A N 1
ATOM 1607 C CA . ILE A 1 197 ? 18.634 1.970 -12.924 1.00 89.12 197 ILE A CA 1
ATOM 1608 C C . ILE A 1 197 ? 20.029 1.500 -13.327 1.00 89.12 197 ILE A C 1
ATOM 1610 O O . ILE A 1 197 ? 20.935 1.449 -12.503 1.00 89.12 197 ILE A O 1
ATOM 1614 N N . GLU A 1 198 ? 20.201 1.127 -14.592 1.00 82.25 198 GLU A N 1
ATOM 1615 C CA . GLU A 1 198 ? 21.475 0.675 -15.165 1.00 82.25 198 GLU A CA 1
ATOM 1616 C C . GLU A 1 198 ? 22.146 -0.443 -14.345 1.00 82.25 198 GLU A C 1
ATOM 1618 O O . GLU A 1 198 ? 23.362 -0.480 -14.204 1.00 82.25 198 GLU A O 1
ATOM 1623 N N . HIS A 1 199 ? 21.331 -1.374 -13.828 1.00 80.25 199 HIS A N 1
ATOM 1624 C CA . HIS A 1 199 ? 21.711 -2.487 -12.938 1.00 80.25 199 HIS A CA 1
ATOM 1625 C C . HIS A 1 199 ? 22.059 -2.104 -11.490 1.00 80.25 199 HIS A C 1
ATOM 1627 O O . HIS A 1 199 ? 22.347 -2.985 -10.681 1.00 80.25 199 HIS A O 1
ATOM 1633 N N . HIS A 1 200 ? 21.966 -0.827 -11.129 1.00 86.38 200 HIS A N 1
ATOM 1634 C CA . HIS A 1 200 ? 22.127 -0.351 -9.760 1.00 86.38 200 HIS A CA 1
ATOM 1635 C C . HIS A 1 200 ? 20.768 -0.096 -9.114 1.00 86.38 200 HIS A C 1
ATOM 1637 O O . HIS A 1 200 ? 19.818 0.326 -9.768 1.00 86.38 200 HIS A O 1
ATOM 1643 N N . ARG A 1 201 ? 20.658 -0.358 -7.813 1.00 87.31 201 ARG A N 1
ATOM 1644 C CA . ARG A 1 201 ? 19.476 0.033 -7.040 1.00 87.31 201 ARG A CA 1
ATOM 1645 C C . ARG A 1 201 ? 19.395 1.564 -6.999 1.00 87.31 201 ARG A C 1
ATOM 1647 O O . ARG A 1 201 ? 20.412 2.202 -6.740 1.00 87.31 201 ARG A O 1
ATOM 1654 N N . GLU A 1 202 ? 18.212 2.131 -7.244 1.00 89.50 202 GLU A N 1
ATOM 1655 C CA . GLU A 1 202 ? 17.955 3.565 -7.047 1.00 89.50 202 GLU A CA 1
ATOM 1656 C C . GLU A 1 202 ? 18.336 3.987 -5.619 1.00 89.50 202 GLU A C 1
ATOM 1658 O O . GLU A 1 202 ? 18.117 3.241 -4.659 1.00 89.50 202 GLU A O 1
ATOM 1663 N N . ASP A 1 203 ? 18.915 5.179 -5.475 1.00 85.94 203 ASP A N 1
ATOM 1664 C CA . ASP A 1 203 ? 19.170 5.758 -4.160 1.00 85.94 203 ASP A CA 1
ATOM 1665 C C . ASP A 1 203 ? 17.838 6.090 -3.473 1.00 85.94 203 ASP A C 1
ATOM 1667 O O . ASP A 1 203 ? 17.073 6.941 -3.927 1.00 85.94 203 ASP A O 1
ATOM 1671 N N . ILE A 1 204 ? 17.568 5.400 -2.364 1.00 85.69 204 ILE A N 1
ATOM 1672 C CA . ILE A 1 204 ? 16.333 5.539 -1.589 1.00 85.69 204 ILE A CA 1
ATOM 1673 C C . ILE A 1 204 ? 16.463 6.512 -0.411 1.00 85.69 204 ILE A C 1
ATOM 1675 O O . ILE A 1 204 ? 15.513 6.659 0.354 1.00 85.69 204 ILE A O 1
ATOM 1679 N N . THR A 1 205 ? 17.610 7.180 -0.243 1.00 83.25 205 THR A N 1
ATOM 1680 C CA . THR A 1 205 ? 17.886 8.047 0.919 1.00 83.25 205 THR A CA 1
ATOM 1681 C C . THR A 1 205 ? 16.839 9.152 1.085 1.00 83.25 205 THR A C 1
ATOM 1683 O O . THR A 1 205 ? 16.437 9.454 2.205 1.00 83.25 205 THR A O 1
ATOM 1686 N N . ASN A 1 206 ? 16.345 9.701 -0.029 1.00 81.19 206 ASN A N 1
ATOM 1687 C CA . ASN A 1 206 ? 15.321 10.753 -0.056 1.00 81.19 206 ASN A CA 1
ATOM 1688 C C . ASN A 1 206 ? 13.927 10.235 -0.453 1.00 81.19 206 ASN A C 1
ATOM 1690 O O . ASN A 1 206 ? 13.036 11.026 -0.769 1.00 81.19 206 ASN A O 1
ATOM 1694 N N . LEU A 1 207 ? 13.737 8.912 -0.493 1.00 85.12 207 LEU A N 1
ATOM 1695 C CA . LEU A 1 207 ? 12.439 8.307 -0.764 1.00 85.12 207 LEU A CA 1
ATOM 1696 C C . LEU A 1 207 ? 11.698 8.092 0.557 1.00 85.12 207 LEU A C 1
ATOM 1698 O O . LEU A 1 207 ? 12.262 7.560 1.521 1.00 85.12 207 LEU A O 1
ATOM 1702 N N . HIS A 1 208 ? 10.419 8.466 0.583 1.00 87.62 208 HIS A N 1
ATOM 1703 C CA . HIS A 1 208 ? 9.570 8.375 1.765 1.00 87.62 208 HIS A CA 1
ATOM 1704 C C . HIS A 1 208 ? 8.280 7.624 1.447 1.00 87.62 208 HIS A C 1
ATOM 1706 O O . HIS A 1 208 ? 7.605 7.949 0.481 1.00 87.62 208 HIS A O 1
ATOM 1712 N N . ASP A 1 209 ? 7.918 6.667 2.295 1.00 89.44 209 ASP A N 1
ATOM 1713 C CA . ASP A 1 209 ? 6.555 6.151 2.371 1.00 89.44 209 ASP A CA 1
ATOM 1714 C C . ASP A 1 209 ? 5.674 7.215 3.067 1.00 89.44 209 ASP A C 1
ATOM 1716 O O . ASP A 1 209 ? 6.166 8.022 3.863 1.00 89.44 209 ASP A O 1
ATOM 1720 N N . THR A 1 210 ? 4.377 7.250 2.770 1.00 87.12 210 THR A N 1
ATOM 1721 C CA . THR A 1 210 ? 3.456 8.271 3.294 1.00 87.12 210 THR A CA 1
ATOM 1722 C C . THR A 1 210 ? 2.321 7.616 4.065 1.00 87.12 210 THR A C 1
ATOM 1724 O O . THR A 1 210 ? 1.678 6.708 3.558 1.00 87.12 210 THR A O 1
ATOM 1727 N N . LEU A 1 211 ? 2.052 8.076 5.286 1.00 88.69 211 LEU A N 1
ATOM 1728 C CA . LEU A 1 211 ? 0.848 7.718 6.037 1.00 88.69 211 LEU A CA 1
ATOM 1729 C C . LEU A 1 211 ? -0.047 8.952 6.139 1.00 88.69 211 LEU A C 1
ATOM 1731 O O . LEU A 1 211 ? 0.338 9.948 6.749 1.00 88.69 211 LEU A O 1
ATOM 1735 N N . THR A 1 212 ? -1.240 8.874 5.566 1.00 86.25 212 THR A N 1
ATOM 1736 C CA . THR A 1 212 ? -2.266 9.914 5.642 1.00 86.25 212 THR A CA 1
ATOM 1737 C C . THR A 1 212 ? -3.423 9.415 6.485 1.00 86.25 212 THR A C 1
ATOM 1739 O O . THR A 1 212 ? -3.871 8.282 6.327 1.00 86.25 212 THR A O 1
ATOM 1742 N N . ILE A 1 213 ? -3.903 10.259 7.392 1.00 84.31 213 ILE A N 1
ATOM 1743 C CA . ILE A 1 213 ? -5.002 9.932 8.290 1.00 84.31 213 ILE A CA 1
ATOM 1744 C C . ILE A 1 213 ? -6.009 11.066 8.303 1.00 84.31 213 ILE A C 1
ATOM 1746 O O . ILE A 1 213 ? -5.664 12.189 8.660 1.00 84.31 213 ILE A O 1
ATOM 1750 N N . THR A 1 214 ? -7.249 10.757 7.952 1.00 82.75 214 THR A N 1
ATOM 1751 C CA . THR A 1 214 ? -8.357 11.707 7.912 1.00 82.75 214 THR A CA 1
ATOM 1752 C C . THR A 1 214 ? -9.336 11.420 9.044 1.00 82.75 214 THR A C 1
ATOM 1754 O O . THR A 1 214 ? -9.765 10.279 9.239 1.00 82.75 214 THR A O 1
ATOM 1757 N N . PHE A 1 215 ? -9.697 12.480 9.769 1.00 79.75 215 PHE A N 1
ATOM 1758 C CA . PHE A 1 215 ? -10.582 12.477 10.930 1.00 79.75 215 PHE A CA 1
ATOM 1759 C C . PHE A 1 215 ? -11.740 13.450 10.716 1.00 79.75 215 PHE A C 1
ATOM 1761 O O . PHE A 1 215 ? -11.611 14.632 11.030 1.00 79.75 215 PHE A O 1
ATOM 1768 N N . PRO A 1 216 ? -12.905 12.994 10.245 1.00 66.44 216 PRO A N 1
ATOM 1769 C CA . PRO A 1 216 ? -14.022 13.908 10.027 1.00 66.44 216 PRO A CA 1
ATOM 1770 C C . PRO A 1 216 ? -14.603 14.518 11.315 1.00 66.44 216 PRO A C 1
ATOM 1772 O O . PRO A 1 216 ? -15.321 15.510 11.230 1.00 66.44 216 PRO A O 1
ATOM 1775 N N . TYR A 1 217 ? -14.301 13.954 12.498 1.00 65.56 217 TYR A N 1
ATOM 1776 C CA . TYR A 1 217 ? -15.017 14.286 13.740 1.00 65.56 217 TYR A CA 1
ATOM 1777 C C . TYR A 1 217 ? -14.160 14.793 14.921 1.00 65.56 217 TYR A C 1
ATOM 1779 O O . TYR A 1 217 ? -14.663 15.608 15.690 1.00 65.56 217 TYR A O 1
ATOM 1787 N N . ALA A 1 218 ? -12.907 14.342 15.128 1.00 71.19 218 ALA A N 1
ATOM 1788 C CA . ALA A 1 218 ? -12.169 14.635 16.378 1.00 71.19 218 ALA A CA 1
ATOM 1789 C C . ALA A 1 218 ? -10.621 14.646 16.271 1.00 71.19 218 ALA A C 1
ATOM 1791 O O . ALA A 1 218 ? -9.942 13.815 16.880 1.00 71.19 218 ALA A O 1
ATOM 1792 N N . LEU A 1 219 ? -10.037 15.611 15.546 1.00 76.19 219 LEU A N 1
ATOM 1793 C CA . LEU A 1 219 ? -8.590 15.668 15.257 1.00 76.19 219 LEU A CA 1
ATOM 1794 C C . LEU A 1 219 ? -7.671 15.590 16.498 1.00 76.19 219 LEU A C 1
ATOM 1796 O O . LEU A 1 219 ? -6.767 14.757 16.525 1.00 76.19 219 LEU A O 1
ATOM 1800 N N . GLU A 1 220 ? -7.877 16.425 17.524 1.00 76.56 220 GLU A N 1
ATOM 1801 C CA . GLU A 1 220 ? -6.933 16.534 18.659 1.00 76.56 220 GLU A CA 1
ATOM 1802 C C . GLU A 1 220 ? -6.817 15.240 19.479 1.00 76.56 220 GLU A C 1
ATOM 1804 O O . GLU A 1 220 ? -5.716 14.818 19.842 1.00 76.56 220 GLU A O 1
ATOM 1809 N N . LYS A 1 221 ? -7.942 14.550 19.714 1.00 78.69 221 LYS A N 1
ATOM 1810 C CA . LYS A 1 221 ? -7.943 13.240 20.383 1.00 78.69 221 LYS A CA 1
ATOM 1811 C C . LYS A 1 221 ? -7.107 12.234 19.589 1.00 78.69 221 LYS A C 1
ATOM 1813 O O . LYS A 1 221 ? -6.259 11.547 20.159 1.00 78.69 221 LYS A O 1
ATOM 1818 N N . HIS A 1 222 ? -7.331 12.161 18.278 1.00 80.19 222 HIS A N 1
ATOM 1819 C CA . HIS A 1 222 ? -6.630 11.206 17.428 1.00 80.19 222 HIS A CA 1
ATOM 1820 C C . HIS A 1 222 ? -5.148 11.534 17.261 1.00 80.19 222 HIS A C 1
ATOM 1822 O O . HIS A 1 222 ? -4.322 10.622 17.235 1.00 80.19 222 HIS A O 1
ATOM 1828 N N . ARG A 1 223 ? -4.792 12.822 17.228 1.00 77.38 223 ARG A N 1
ATOM 1829 C CA . ARG A 1 223 ? -3.400 13.278 17.246 1.00 77.38 223 ARG A CA 1
ATOM 1830 C C . ARG A 1 223 ? -2.668 12.753 18.480 1.00 77.38 223 ARG A C 1
ATOM 1832 O O . ARG A 1 223 ? -1.614 12.136 18.334 1.00 77.38 223 ARG A O 1
ATOM 1839 N N . ALA A 1 224 ? -3.237 12.938 19.673 1.00 78.88 224 ALA A N 1
ATOM 1840 C CA . ALA A 1 224 ? -2.630 12.469 20.918 1.00 78.88 224 ALA A CA 1
ATOM 1841 C C . ALA A 1 224 ? -2.477 10.935 20.951 1.00 78.88 224 ALA A C 1
ATOM 1843 O O . ALA A 1 224 ? -1.435 10.417 21.355 1.00 78.88 224 ALA A O 1
ATOM 1844 N N . GLN A 1 225 ? -3.482 10.192 20.475 1.00 81.25 225 GLN A N 1
ATOM 1845 C CA . GLN A 1 225 ? -3.412 8.729 20.375 1.00 81.25 225 GLN A CA 1
ATOM 1846 C C . GLN A 1 225 ? -2.338 8.264 19.383 1.00 81.25 225 GLN A C 1
ATOM 1848 O O . GLN A 1 225 ? -1.598 7.332 19.685 1.00 81.25 225 GLN A O 1
ATOM 1853 N N . MET A 1 226 ? -2.226 8.907 18.216 1.00 80.31 226 MET A N 1
ATOM 1854 C CA . MET A 1 226 ? -1.202 8.573 17.223 1.00 80.31 226 MET A CA 1
ATOM 1855 C C . MET A 1 226 ? 0.204 8.854 17.761 1.00 80.31 226 MET A C 1
ATOM 1857 O O . MET A 1 226 ? 1.092 8.015 17.636 1.00 80.31 226 MET A O 1
ATOM 1861 N N . GLN A 1 227 ? 0.404 9.989 18.435 1.00 77.50 227 GLN A N 1
ATOM 1862 C CA . GLN A 1 227 ? 1.670 10.293 19.109 1.00 77.50 227 GLN A CA 1
ATOM 1863 C C . GLN A 1 227 ? 2.017 9.237 20.168 1.00 77.50 227 GLN A C 1
ATOM 1865 O O . GLN A 1 227 ? 3.151 8.765 20.214 1.00 77.50 227 GLN A O 1
ATOM 1870 N N . ALA A 1 228 ? 1.040 8.809 20.971 1.00 80.00 228 ALA A N 1
ATOM 1871 C CA . ALA A 1 228 ? 1.235 7.745 21.953 1.00 80.00 228 ALA A CA 1
ATOM 1872 C C . ALA A 1 228 ? 1.549 6.385 21.303 1.00 80.00 228 ALA A C 1
ATOM 1874 O O . ALA A 1 228 ? 2.376 5.635 21.820 1.00 80.00 228 ALA A O 1
ATOM 1875 N N . ALA A 1 229 ? 0.921 6.064 20.169 1.00 80.75 229 ALA A N 1
ATOM 1876 C CA . ALA A 1 229 ? 1.184 4.840 19.417 1.00 80.75 229 ALA A CA 1
ATOM 1877 C C . ALA A 1 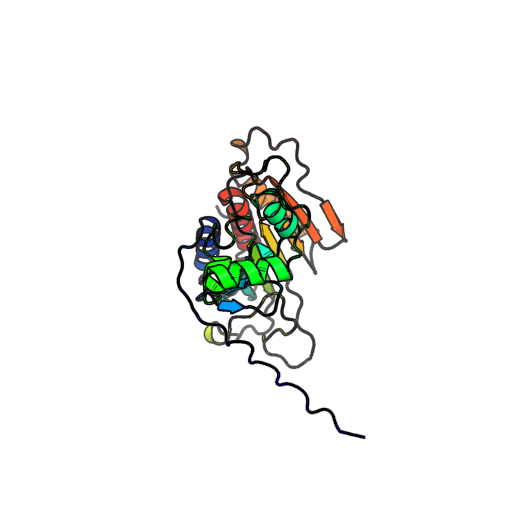229 ? 2.601 4.821 18.823 1.00 80.75 229 ALA A C 1
ATOM 1879 O O . ALA A 1 229 ? 3.287 3.801 18.907 1.00 80.75 229 ALA A O 1
ATOM 1880 N N . LEU A 1 230 ? 3.052 5.957 18.283 1.00 74.88 230 LEU A N 1
ATOM 1881 C CA . LEU A 1 230 ? 4.409 6.136 17.767 1.00 74.88 230 LEU A CA 1
ATOM 1882 C C . LEU A 1 230 ? 5.451 6.018 18.886 1.00 74.88 230 LEU A C 1
ATOM 1884 O O . LEU A 1 230 ? 6.413 5.273 18.733 1.00 74.88 230 LEU A O 1
ATOM 1888 N N . ALA A 1 231 ? 5.229 6.670 20.031 1.00 71.75 231 ALA A N 1
ATOM 1889 C CA . ALA A 1 231 ? 6.153 6.656 21.170 1.00 71.75 231 ALA A CA 1
ATOM 1890 C C . ALA A 1 231 ? 6.386 5.261 21.785 1.00 71.75 231 ALA A C 1
ATOM 1892 O O . ALA A 1 231 ? 7.370 5.057 22.487 1.00 71.75 231 ALA A O 1
ATOM 1893 N N . ARG A 1 232 ? 5.480 4.303 21.551 1.00 68.62 232 ARG A N 1
ATOM 1894 C CA . ARG A 1 232 ? 5.582 2.920 22.054 1.00 68.62 232 ARG A CA 1
ATOM 1895 C C . ARG A 1 232 ? 6.353 1.983 21.132 1.00 68.62 232 ARG A C 1
ATOM 1897 O O . ARG A 1 232 ? 6.675 0.869 21.537 1.00 68.62 232 ARG A O 1
ATOM 1904 N N . GLN A 1 233 ? 6.616 2.393 19.896 1.00 67.94 233 GLN A N 1
ATOM 1905 C CA . GLN A 1 233 ? 7.513 1.638 19.031 1.00 67.94 233 GLN A CA 1
ATOM 1906 C C . GLN A 1 233 ? 8.951 1.881 19.504 1.00 67.94 233 GLN A C 1
ATOM 1908 O O . GLN A 1 233 ? 9.236 2.982 19.973 1.00 67.94 233 GLN A O 1
ATOM 1913 N N . PRO A 1 234 ? 9.866 0.899 19.404 1.00 51.66 234 PRO A N 1
ATOM 1914 C CA . PRO A 1 234 ? 11.269 1.058 19.787 1.00 51.66 234 PRO A CA 1
ATOM 1915 C C . PRO A 1 234 ? 11.999 1.994 18.805 1.00 51.66 234 PRO A C 1
ATOM 1917 O O . PRO A 1 234 ? 12.867 1.580 18.037 1.00 51.66 234 PRO A O 1
ATOM 1920 N N . LEU A 1 235 ? 11.624 3.274 18.823 1.00 50.72 235 LEU A N 1
ATOM 1921 C CA . LEU A 1 235 ? 12.219 4.364 18.057 1.00 50.72 235 LEU A CA 1
ATOM 1922 C C . LEU A 1 235 ? 13.633 4.689 18.568 1.00 50.72 235 LEU A C 1
ATOM 1924 O O . LEU A 1 235 ? 14.433 5.264 17.838 1.00 50.72 235 LEU A O 1
ATOM 1928 N N . ASP A 1 236 ? 13.982 4.229 19.770 1.00 39.19 236 ASP A N 1
ATOM 1929 C CA . ASP A 1 236 ? 15.282 4.436 20.419 1.00 39.19 236 ASP A CA 1
ATOM 1930 C C . ASP A 1 236 ? 16.439 3.693 19.722 1.00 39.19 236 ASP A C 1
ATOM 1932 O O . ASP A 1 236 ? 17.607 4.017 19.930 1.00 39.19 236 ASP A O 1
ATOM 1936 N N . ARG A 1 237 ? 16.144 2.709 18.855 1.00 40.19 237 ARG A N 1
ATOM 1937 C CA . ARG A 1 237 ? 17.149 2.051 17.990 1.00 40.19 237 ARG A CA 1
ATOM 1938 C C . ARG A 1 237 ? 17.381 2.777 16.665 1.00 40.19 237 ARG A C 1
ATOM 1940 O O . ARG A 1 237 ? 18.200 2.345 15.859 1.00 40.19 237 ARG A O 1
ATOM 1947 N N . LEU A 1 238 ? 16.678 3.882 16.441 1.00 40.91 238 LEU A N 1
ATOM 1948 C CA . LEU A 1 238 ? 16.809 4.733 15.269 1.00 40.91 238 LEU A CA 1
ATOM 1949 C C . LEU A 1 238 ? 17.556 6.002 15.691 1.00 40.91 238 LEU A C 1
ATOM 1951 O O . LEU A 1 238 ? 17.006 7.104 15.701 1.00 40.91 238 LEU A O 1
ATOM 1955 N N . THR A 1 239 ? 18.831 5.841 16.061 1.00 31.19 239 THR A N 1
ATOM 1956 C CA . THR A 1 239 ? 19.781 6.951 16.217 1.00 31.19 239 THR A CA 1
ATOM 1957 C C . THR A 1 239 ? 19.904 7.666 14.869 1.00 31.19 239 THR A C 1
ATOM 1959 O O . THR A 1 239 ? 20.685 7.269 14.008 1.00 31.19 239 THR A O 1
ATOM 1962 N N . GLY A 1 240 ? 19.046 8.663 14.657 1.00 34.38 240 GLY A N 1
ATOM 1963 C CA . GLY A 1 240 ? 18.900 9.403 13.402 1.00 34.38 240 GLY A CA 1
ATOM 1964 C C . GLY A 1 240 ? 17.525 10.050 13.195 1.00 34.38 240 GLY A C 1
ATOM 1965 O O . GLY A 1 240 ? 17.392 10.914 12.334 1.00 34.38 240 GLY A O 1
ATOM 1966 N N . LEU A 1 241 ? 16.501 9.687 13.979 1.00 40.94 241 LEU A N 1
ATOM 1967 C CA . LEU A 1 241 ? 15.140 10.214 13.790 1.00 40.94 241 LEU A CA 1
ATOM 1968 C C . LEU A 1 241 ? 14.806 11.517 14.528 1.00 40.94 241 LEU A C 1
ATOM 1970 O O . LEU A 1 241 ? 13.719 12.055 14.331 1.00 40.94 241 LEU A O 1
ATOM 1974 N N . THR A 1 242 ? 15.729 12.089 15.301 1.00 35.81 242 THR A N 1
ATOM 1975 C CA . THR A 1 242 ? 15.520 13.377 15.991 1.00 35.81 242 THR A CA 1
ATOM 1976 C C . THR A 1 242 ? 15.435 14.596 15.058 1.00 35.81 242 THR A C 1
ATOM 1978 O O . THR A 1 242 ? 15.259 15.707 15.548 1.00 35.81 242 THR A O 1
ATOM 1981 N N . ALA A 1 243 ? 15.517 14.423 13.732 1.00 38.62 243 ALA A N 1
ATOM 1982 C CA . ALA A 1 243 ? 15.539 15.529 12.768 1.00 38.62 243 ALA A CA 1
ATOM 1983 C C . ALA A 1 243 ? 14.449 15.500 11.677 1.00 38.62 243 ALA A C 1
ATOM 1985 O O . ALA A 1 243 ? 14.469 16.365 10.803 1.00 38.62 243 ALA A O 1
ATOM 1986 N N . TYR A 1 244 ? 13.491 14.564 11.696 1.00 43.34 244 TYR A N 1
ATOM 1987 C CA . TYR A 1 244 ? 12.419 14.544 10.690 1.00 43.34 244 TYR A CA 1
ATOM 1988 C C . TYR A 1 244 ? 11.083 14.980 11.303 1.00 43.34 244 TYR A C 1
ATOM 1990 O O . TYR A 1 244 ? 10.553 14.279 12.165 1.00 43.34 244 TYR A O 1
ATOM 1998 N N . PRO A 1 245 ? 10.517 16.134 10.895 1.00 41.66 245 PRO A N 1
ATOM 1999 C CA . PRO A 1 245 ? 9.227 16.578 11.393 1.00 41.66 245 PRO A CA 1
ATOM 2000 C C . PRO A 1 245 ? 8.161 15.655 10.804 1.00 41.66 245 PRO A C 1
ATOM 2002 O O . PRO A 1 245 ? 7.758 15.781 9.650 1.00 41.66 245 PRO A O 1
ATOM 2005 N N . PHE A 1 246 ? 7.715 14.702 11.613 1.00 48.84 246 PHE A N 1
ATOM 2006 C CA . PHE A 1 246 ? 6.688 13.714 11.292 1.00 48.84 246 PHE A CA 1
ATOM 2007 C C . PHE A 1 246 ? 5.293 14.314 11.043 1.00 48.84 246 PHE A C 1
ATOM 2009 O O . PHE A 1 246 ? 4.317 13.584 11.036 1.00 48.84 246 PHE A O 1
ATOM 2016 N N . LEU A 1 247 ? 5.145 15.619 10.832 1.00 48.28 247 LEU A N 1
ATOM 2017 C CA . LEU A 1 247 ? 3.834 16.239 10.718 1.00 48.28 247 LEU A CA 1
ATOM 2018 C C . LEU A 1 247 ? 3.849 17.326 9.650 1.00 48.28 247 LEU A C 1
ATOM 2020 O O . LEU A 1 247 ? 4.455 18.381 9.828 1.00 48.28 247 LEU A O 1
ATOM 2024 N N . ARG A 1 248 ? 3.133 17.088 8.551 1.00 46.41 248 ARG A N 1
ATOM 2025 C CA . ARG A 1 248 ? 2.558 18.182 7.771 1.00 46.41 248 ARG A CA 1
ATOM 2026 C C . ARG A 1 248 ? 1.061 18.148 8.029 1.00 46.41 248 ARG A C 1
ATOM 2028 O O . ARG A 1 248 ? 0.366 17.262 7.535 1.00 46.41 248 ARG A O 1
ATOM 2035 N N . GLU A 1 249 ? 0.585 19.070 8.858 1.00 48.50 249 GLU A N 1
ATOM 2036 C CA . GLU A 1 249 ? -0.848 19.303 9.011 1.00 48.50 249 GLU A CA 1
ATOM 2037 C C . GLU A 1 249 ? -1.353 19.856 7.683 1.00 48.50 249 GLU A C 1
ATOM 2039 O O . GLU A 1 249 ? -0.934 20.921 7.228 1.00 48.50 249 GLU A O 1
ATOM 2044 N N . SER A 1 250 ? -2.174 19.065 7.011 1.00 46.56 250 SER A N 1
ATOM 2045 C CA . SER A 1 250 ? -2.795 19.433 5.754 1.00 46.56 250 SER A CA 1
ATOM 2046 C C . SER A 1 250 ? -4.277 19.482 6.053 1.00 46.56 250 SER A C 1
ATOM 2048 O O . SER A 1 250 ? -4.907 18.437 6.116 1.00 46.56 250 SER A O 1
ATOM 2050 N N . GLU A 1 251 ? -4.806 20.687 6.257 1.00 53.31 251 GLU A N 1
ATOM 2051 C CA . GLU A 1 251 ? -6.220 20.949 6.558 1.00 53.31 251 GLU A CA 1
ATOM 2052 C C . GLU A 1 251 ? -6.670 20.493 7.960 1.00 53.31 251 GLU A C 1
ATOM 2054 O O . GLU A 1 251 ? -6.087 19.610 8.583 1.00 53.31 251 GLU A O 1
ATOM 2059 N N . ALA A 1 252 ? -7.730 21.122 8.477 1.00 62.22 252 ALA A N 1
ATOM 2060 C CA . ALA A 1 252 ? -8.182 21.010 9.870 1.00 62.22 252 ALA A CA 1
ATOM 2061 C C . ALA A 1 252 ? -8.611 19.593 10.321 1.00 62.22 252 ALA A C 1
ATOM 2063 O O . ALA A 1 252 ? -9.008 19.422 11.470 1.00 62.22 252 ALA A O 1
ATOM 2064 N N . LEU A 1 253 ? -8.553 18.588 9.437 1.00 72.69 253 LEU A N 1
ATOM 2065 C CA . LEU A 1 253 ? -9.064 17.232 9.654 1.00 72.69 253 LEU A CA 1
ATOM 2066 C C . LEU A 1 253 ? -8.109 16.118 9.179 1.00 72.69 253 LEU A C 1
ATOM 2068 O O . LEU A 1 253 ? -8.458 14.948 9.321 1.00 72.69 253 LEU A O 1
ATOM 2072 N N . THR A 1 254 ? -6.924 16.430 8.632 1.00 77.69 254 THR A N 1
ATOM 2073 C CA . THR A 1 254 ? -6.010 15.409 8.084 1.00 77.69 254 THR A CA 1
ATOM 2074 C C . THR A 1 254 ? -4.578 15.558 8.604 1.00 77.69 254 THR A C 1
ATOM 2076 O O . THR A 1 254 ? -3.992 16.641 8.622 1.00 77.69 254 THR A O 1
A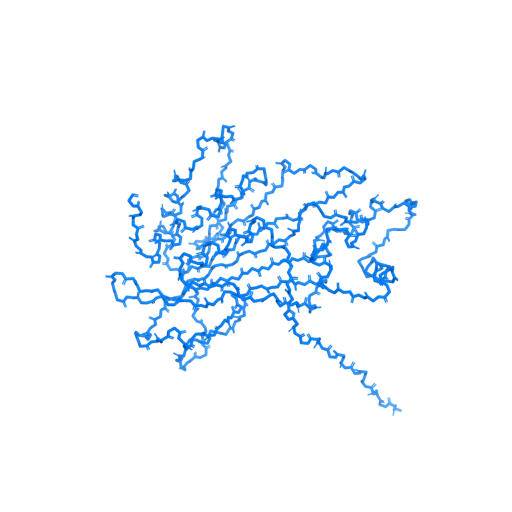TOM 2079 N N . LEU A 1 255 ? -3.974 14.433 8.995 1.00 81.44 255 LEU A N 1
ATOM 2080 C CA . LEU A 1 255 ? -2.563 14.328 9.361 1.00 81.44 255 LEU A CA 1
ATOM 2081 C C . LEU A 1 255 ? -1.805 13.550 8.289 1.00 81.44 255 LEU A C 1
ATOM 2083 O O . LEU A 1 255 ? -2.227 12.466 7.897 1.00 81.44 255 LEU A O 1
ATOM 2087 N N . THR A 1 256 ? -0.675 14.089 7.828 1.00 80.31 256 THR A N 1
ATOM 2088 C CA . THR A 1 256 ? 0.212 13.400 6.882 1.00 80.31 256 THR A CA 1
ATOM 2089 C C . THR A 1 256 ? 1.614 13.253 7.461 1.00 80.31 256 THR A C 1
ATOM 2091 O O . THR A 1 256 ? 2.247 14.236 7.858 1.00 80.31 256 THR A O 1
ATOM 2094 N N . TYR A 1 257 ? 2.103 12.016 7.456 1.00 81.88 257 TYR A N 1
ATOM 2095 C CA . TYR A 1 257 ? 3.403 11.592 7.959 1.00 81.88 257 TYR A CA 1
ATOM 2096 C C . TYR A 1 257 ? 4.272 11.117 6.793 1.00 81.88 257 TYR A C 1
ATOM 2098 O O . TYR A 1 257 ? 3.846 10.272 6.006 1.00 81.88 257 TYR A O 1
ATOM 2106 N N . LYS A 1 258 ? 5.510 11.617 6.709 1.00 83.88 258 LYS A N 1
ATOM 2107 C CA . LYS A 1 258 ? 6.536 11.097 5.794 1.00 83.88 258 LYS A CA 1
ATOM 2108 C C . LYS A 1 258 ? 7.466 10.161 6.553 1.00 83.88 258 LYS A C 1
ATOM 2110 O O . LYS A 1 258 ? 8.066 10.554 7.549 1.00 83.88 258 LYS A O 1
ATOM 2115 N N . ILE A 1 259 ? 7.600 8.938 6.068 1.00 83.25 259 ILE A N 1
ATOM 2116 C CA . ILE A 1 259 ? 8.319 7.848 6.720 1.00 83.25 259 ILE A CA 1
ATOM 2117 C C . ILE A 1 259 ? 9.469 7.463 5.802 1.00 83.25 259 ILE A C 1
ATOM 2119 O O . ILE A 1 259 ? 9.246 7.005 4.687 1.00 83.25 259 ILE A O 1
ATOM 2123 N N . ALA A 1 260 ? 10.712 7.683 6.227 1.00 82.75 260 ALA A N 1
ATOM 2124 C CA . ALA A 1 260 ? 11.864 7.313 5.409 1.00 82.75 260 ALA A CA 1
ATOM 2125 C C . ALA A 1 260 ? 11.819 5.816 5.065 1.00 82.75 260 ALA A C 1
ATOM 2127 O O . ALA A 1 260 ? 11.601 4.971 5.931 1.00 82.75 260 ALA A O 1
ATOM 2128 N N . THR A 1 261 ? 12.043 5.484 3.797 1.00 83.06 261 THR A N 1
ATOM 2129 C CA . THR A 1 261 ? 11.956 4.096 3.303 1.00 83.06 261 THR A CA 1
ATOM 2130 C C . THR A 1 261 ? 13.036 3.169 3.856 1.00 83.06 261 THR A C 1
ATOM 2132 O O . THR A 1 261 ? 12.941 1.950 3.712 1.00 83.06 261 THR A O 1
ATOM 2135 N N . THR A 1 262 ? 14.052 3.747 4.496 1.00 80.88 262 THR A N 1
ATOM 2136 C CA . THR A 1 262 ? 15.114 3.059 5.233 1.00 80.88 262 THR A CA 1
ATOM 2137 C C . THR A 1 262 ? 14.657 2.535 6.595 1.00 80.88 262 THR A C 1
ATOM 2139 O O . THR A 1 262 ? 15.355 1.710 7.182 1.00 80.88 262 THR A O 1
ATOM 2142 N N . LEU A 1 263 ? 13.500 2.976 7.099 1.00 80.25 263 LEU A N 1
ATOM 2143 C CA . LEU A 1 263 ? 12.940 2.475 8.350 1.00 80.25 263 LEU A CA 1
ATOM 2144 C C . LEU A 1 263 ? 12.351 1.062 8.182 1.00 80.25 263 LEU A C 1
ATOM 2146 O O . LEU A 1 263 ? 11.712 0.783 7.161 1.00 80.25 263 LEU A O 1
ATOM 2150 N N . PRO A 1 264 ? 12.510 0.175 9.185 1.00 81.56 264 PRO A N 1
ATOM 2151 C CA . PRO A 1 264 ? 11.862 -1.133 9.187 1.00 81.56 264 PRO A CA 1
ATOM 2152 C C . PRO A 1 264 ? 10.325 -1.004 9.117 1.00 81.56 264 PRO A C 1
ATOM 2154 O O . PRO A 1 264 ? 9.747 -0.263 9.921 1.00 81.56 264 PRO A O 1
ATOM 2157 N N . PRO A 1 265 ? 9.639 -1.710 8.195 1.00 81.62 265 PRO A N 1
ATOM 2158 C CA . PRO A 1 265 ? 8.178 -1.668 8.067 1.00 81.62 265 PRO A CA 1
ATOM 2159 C C . PRO A 1 265 ? 7.418 -2.036 9.349 1.00 81.62 265 PRO A C 1
ATOM 2161 O O . PRO A 1 265 ? 6.306 -1.555 9.562 1.00 81.62 265 PRO A O 1
ATOM 2164 N N . GLU A 1 266 ? 8.015 -2.865 10.203 1.00 84.81 266 GLU A N 1
ATOM 2165 C CA . GLU A 1 266 ? 7.471 -3.324 11.481 1.00 84.81 266 GLU A CA 1
ATOM 2166 C C . GLU A 1 266 ? 7.152 -2.150 12.409 1.00 84.81 266 GLU A C 1
ATOM 2168 O O . GLU A 1 266 ? 6.122 -2.163 13.077 1.00 84.81 266 GLU A O 1
ATOM 2173 N N . ALA A 1 267 ? 7.986 -1.105 12.412 1.00 81.38 267 ALA A N 1
ATOM 2174 C CA . ALA A 1 267 ? 7.768 0.067 13.254 1.00 81.38 267 ALA A CA 1
ATOM 2175 C C . ALA A 1 267 ? 6.510 0.838 12.822 1.00 81.38 267 ALA A C 1
ATOM 2177 O O . ALA A 1 267 ? 5.668 1.188 13.648 1.00 81.38 267 ALA A O 1
ATOM 2178 N N . THR A 1 268 ? 6.342 1.068 11.517 1.00 84.50 268 THR A N 1
ATOM 2179 C CA . THR A 1 268 ? 5.165 1.765 10.980 1.00 84.50 268 THR A CA 1
ATOM 2180 C C . THR A 1 268 ? 3.894 0.944 11.165 1.00 84.50 268 THR A C 1
ATOM 2182 O O . THR A 1 268 ? 2.896 1.460 11.666 1.00 84.50 268 THR A O 1
ATOM 2185 N N . MET A 1 269 ? 3.929 -0.342 10.810 1.00 88.31 269 MET A N 1
ATOM 2186 C CA . MET A 1 269 ? 2.774 -1.232 10.951 1.00 88.31 269 MET A CA 1
ATOM 2187 C C . MET A 1 269 ? 2.408 -1.447 12.428 1.00 88.31 269 MET A C 1
ATOM 2189 O O . MET A 1 269 ? 1.227 -1.463 12.773 1.00 88.31 269 MET A O 1
ATOM 2193 N N . GLY A 1 270 ? 3.400 -1.513 13.321 1.00 87.12 270 GLY A N 1
ATOM 2194 C CA . GLY A 1 270 ? 3.204 -1.571 14.768 1.00 87.12 270 GLY A CA 1
ATOM 2195 C C . GLY A 1 270 ? 2.547 -0.311 15.336 1.00 87.12 270 GLY A C 1
ATOM 2196 O O . GLY A 1 270 ? 1.650 -0.413 16.179 1.00 87.12 270 GLY A O 1
ATOM 2197 N N . ALA A 1 271 ? 2.925 0.876 14.848 1.00 85.25 271 ALA A N 1
ATOM 2198 C CA . ALA A 1 271 ? 2.270 2.131 15.220 1.00 85.25 271 ALA A CA 1
ATOM 2199 C C . ALA A 1 271 ? 0.805 2.168 14.753 1.00 85.25 271 ALA A C 1
ATOM 2201 O O . ALA A 1 271 ? -0.077 2.487 15.551 1.00 85.25 271 ALA A O 1
ATOM 2202 N N . ILE A 1 272 ? 0.533 1.762 13.505 1.00 89.69 272 ILE A N 1
ATOM 2203 C CA . ILE A 1 272 ? -0.831 1.656 12.956 1.00 89.69 272 ILE A CA 1
ATOM 2204 C C . ILE A 1 272 ? -1.677 0.695 13.801 1.00 89.69 272 ILE A C 1
ATOM 2206 O O . ILE A 1 272 ? -2.773 1.053 14.233 1.00 89.69 272 ILE A O 1
ATOM 2210 N N . LEU A 1 273 ? -1.153 -0.496 14.107 1.00 90.19 273 LEU A N 1
ATOM 2211 C CA . LEU A 1 273 ? -1.825 -1.484 14.952 1.00 90.19 273 LEU A CA 1
ATOM 2212 C C . LEU A 1 273 ? -2.131 -0.934 16.348 1.00 90.19 273 LEU A C 1
ATOM 2214 O O . LEU A 1 273 ? -3.243 -1.085 16.856 1.00 90.19 273 LEU A O 1
ATOM 2218 N N . THR A 1 274 ? -1.139 -0.308 16.981 1.00 86.75 274 THR A N 1
ATOM 2219 C CA . THR A 1 274 ? -1.275 0.245 18.333 1.00 86.75 274 THR A CA 1
ATOM 2220 C C . THR A 1 274 ? -2.346 1.327 18.362 1.00 86.75 274 THR A C 1
ATOM 2222 O O . THR A 1 274 ? -3.217 1.298 19.230 1.00 86.75 274 THR A O 1
ATOM 2225 N N . TYR A 1 275 ? -2.334 2.228 17.380 1.00 88.06 275 TYR A N 1
ATOM 2226 C CA . TYR A 1 275 ? -3.351 3.261 17.242 1.00 88.06 275 TYR A CA 1
ATOM 2227 C C . TYR A 1 275 ? -4.754 2.669 17.038 1.00 88.06 275 TYR A C 1
ATOM 2229 O O . TYR A 1 275 ? -5.671 3.013 17.782 1.00 88.06 275 TYR A O 1
ATOM 2237 N N . LEU A 1 276 ? -4.918 1.733 16.095 1.00 89.38 276 LEU A N 1
ATOM 2238 C CA . LEU A 1 276 ? -6.207 1.082 15.834 1.00 89.38 276 LEU A CA 1
ATOM 2239 C C . LEU A 1 276 ? -6.758 0.388 17.084 1.00 89.38 276 LEU A C 1
ATOM 2241 O O . LEU A 1 276 ? -7.952 0.468 17.357 1.00 89.38 276 LEU A O 1
ATOM 2245 N N . ARG A 1 277 ? -5.900 -0.266 17.875 1.00 87.19 277 ARG A N 1
ATOM 2246 C CA . ARG A 1 277 ? -6.310 -0.909 19.132 1.00 87.19 277 ARG A CA 1
ATOM 2247 C C . ARG A 1 277 ? -6.722 0.103 20.195 1.00 87.19 277 ARG A C 1
ATOM 2249 O O . ARG A 1 277 ? -7.712 -0.130 20.885 1.00 87.19 277 ARG A O 1
ATOM 2256 N N . MET A 1 278 ? -5.979 1.202 20.332 1.00 84.56 278 MET A N 1
ATOM 2257 C CA . MET A 1 278 ? -6.329 2.277 21.263 1.00 84.56 278 MET A CA 1
ATOM 2258 C C . MET A 1 278 ? -7.680 2.893 20.915 1.00 84.56 278 MET A C 1
ATOM 2260 O O . MET A 1 278 ? -8.450 3.200 21.818 1.00 84.56 278 MET A O 1
ATOM 2264 N N . GLU A 1 279 ? -7.970 3.057 19.627 1.00 83.12 279 GLU A N 1
ATOM 2265 C CA . GLU A 1 279 ? -9.238 3.628 19.205 1.00 83.12 279 GLU A CA 1
ATOM 2266 C C . GLU A 1 279 ? -10.400 2.639 19.302 1.00 83.12 279 GLU A C 1
ATOM 2268 O O . GLU A 1 279 ? -11.425 2.967 19.894 1.00 83.12 279 GLU A O 1
ATOM 2273 N N . CYS A 1 280 ? -10.260 1.447 18.720 1.00 83.56 280 CYS A N 1
ATOM 2274 C CA . CYS A 1 280 ? -11.401 0.554 18.515 1.00 83.56 280 CYS A CA 1
ATOM 2275 C C . CYS A 1 280 ? -11.671 -0.344 19.724 1.00 83.56 280 CYS A C 1
ATOM 2277 O O . CYS A 1 280 ? -12.801 -0.754 19.961 1.00 83.56 280 CYS A O 1
ATOM 2279 N N . LEU A 1 281 ? -10.635 -0.689 20.493 1.00 79.38 281 LEU A N 1
ATOM 2280 C CA . LEU A 1 281 ? -10.765 -1.604 21.632 1.00 79.38 281 LEU A CA 1
ATOM 2281 C C . LEU A 1 281 ? -10.674 -0.886 22.976 1.00 79.38 281 LEU A C 1
ATOM 2283 O O . LEU A 1 281 ? -10.805 -1.542 24.003 1.00 79.38 281 LEU A O 1
ATOM 2287 N N . ASN A 1 282 ? -10.363 0.417 22.978 1.00 66.12 282 ASN A N 1
ATOM 2288 C CA . ASN A 1 282 ? -10.055 1.213 24.172 1.00 66.12 282 ASN A CA 1
ATOM 2289 C C . ASN A 1 282 ? -9.002 0.566 25.098 1.00 66.12 282 ASN A C 1
ATOM 2291 O O . ASN A 1 282 ? -8.817 0.958 26.251 1.00 66.12 282 ASN A O 1
ATOM 2295 N N . ARG A 1 283 ? -8.262 -0.429 24.590 1.00 55.78 283 ARG A N 1
ATOM 2296 C CA . ARG A 1 283 ? -7.223 -1.122 25.338 1.00 55.78 283 ARG A CA 1
ATOM 2297 C C . ARG A 1 283 ? -6.043 -0.174 25.437 1.00 55.78 283 ARG A C 1
ATOM 2299 O O . ARG A 1 283 ? -5.241 -0.062 24.508 1.00 55.78 283 ARG A O 1
ATOM 2306 N N . ARG A 1 284 ? -5.882 0.457 26.601 1.00 44.81 284 ARG A N 1
ATOM 2307 C CA . ARG A 1 284 ? -4.541 0.801 27.078 1.00 44.81 284 ARG A CA 1
ATOM 2308 C C . ARG A 1 284 ? -3.815 -0.533 27.205 1.00 44.81 284 ARG A C 1
ATOM 2310 O O . ARG A 1 284 ? -4.025 -1.248 28.175 1.00 44.81 284 ARG A O 1
ATOM 2317 N N . LEU A 1 285 ? -3.073 -0.923 26.168 1.00 43.47 285 LEU A N 1
ATOM 2318 C CA . LEU A 1 285 ? -2.261 -2.135 26.216 1.00 43.47 285 LEU A CA 1
ATOM 2319 C C . LEU A 1 285 ? -1.323 -1.978 27.419 1.00 43.47 285 LEU A C 1
ATOM 2321 O O . LEU A 1 285 ? -0.574 -0.990 27.461 1.00 43.47 285 LEU A O 1
ATOM 2325 N N . ALA A 1 286 ? -1.525 -2.869 28.395 1.00 34.53 286 ALA A N 1
ATOM 2326 C CA . ALA A 1 286 ? -0.788 -2.973 29.647 1.00 34.53 286 ALA A CA 1
ATOM 2327 C C . ALA A 1 286 ? 0.697 -3.237 29.395 1.00 34.53 286 ALA A C 1
ATOM 2329 O O . ALA A 1 286 ? 1.004 -3.897 28.374 1.00 34.53 286 ALA A O 1
#

pLDDT: mean 76.96, std 18.54, range [31.03, 95.44]

Sequence (286 aa):
MGETRTAMMADSPEPSARAYAPSTTELLLEEICLSFGSALHEAVIDTTLRGAILTRMGQPVLVQCEHDQSQVIQFQYTRFSPAHSEKFVEVYNKNRKPRPRKKMDINQILKETYGEHGKHDPFEEVTKPNYFRNAAVGRFEKSFYFAVYDVDNPKLLPQQLSPFWIHEPEHKFGGGSEKGRLPRIHMHFHREPYFFIEHHREDITNLHDTLTITFPYALEKHRAQMQAALARQPLDRLTGLTAYPFLRESEALTLTYKIATTLPPEATMGAILTYLRMECLNRRLA